Protein AF-A0A6S6LWH4-F1 (afdb_monomer_lite)

Organism: NCBI:txid60035

Foldseek 3Di:
DVVLLVLLVLLVLLLVLLLVLLLLLVPLDDLPDDFDPVLLVLLQVLLVLLLVLLVLLVVLVLVCLVQCVVCLNLQVLDPPLANATSLNQSSQCPPPPHRPHYHNDGSDDDPVLSVVQSVCVVVVHDRDDDDDPPPPSPNDRHPQQDPSHGVDDSSNHHLSSLSDGDSVSSVPDDPVSSVSSSVSSVSVSVSSLSNSQSSCVRSVHHRDPPCCVSVPPD

Structure (mmCIF, N/CA/C/O backbone):
data_AF-A0A6S6LWH4-F1
#
_entry.id   AF-A0A6S6LWH4-F1
#
loop_
_atom_site.group_PDB
_atom_site.id
_atom_site.type_symbol
_atom_site.label_atom_id
_atom_site.label_alt_id
_atom_site.label_comp_id
_atom_site.label_asym_id
_atom_site.label_entity_id
_atom_site.label_seq_id
_atom_site.pdbx_PDB_ins_code
_atom_site.Cartn_x
_atom_site.Cartn_y
_atom_site.Cartn_z
_atom_site.occupancy
_atom_site.B_iso_or_equiv
_atom_site.auth_seq_id
_atom_site.auth_comp_id
_atom_site.auth_asym_id
_atom_site.auth_atom_id
_atom_site.pdbx_PDB_model_num
ATOM 1 N N . MET A 1 1 ? 28.977 3.452 -12.612 1.00 40.44 1 MET A N 1
ATOM 2 C CA . MET A 1 1 ? 28.787 2.503 -11.488 1.00 40.44 1 MET A CA 1
ATOM 3 C C . MET A 1 1 ? 28.146 3.112 -10.231 1.00 40.44 1 MET A C 1
ATOM 5 O O . MET A 1 1 ? 27.459 2.375 -9.542 1.00 40.44 1 MET A O 1
ATOM 9 N N . ALA A 1 2 ? 28.292 4.412 -9.923 1.00 39.47 2 ALA A N 1
ATOM 10 C CA . ALA A 1 2 ? 27.669 5.017 -8.728 1.00 39.47 2 ALA A CA 1
ATOM 11 C C . ALA A 1 2 ? 26.124 5.141 -8.785 1.00 39.47 2 ALA A C 1
ATOM 13 O O . ALA A 1 2 ? 25.461 4.984 -7.761 1.00 39.47 2 ALA A O 1
ATOM 14 N N . LYS A 1 3 ? 25.537 5.358 -9.978 1.00 46.12 3 LYS A N 1
ATOM 15 C CA . LYS A 1 3 ? 24.071 5.443 -10.164 1.00 46.12 3 LYS A CA 1
ATOM 16 C C . LYS A 1 3 ? 23.346 4.144 -9.770 1.00 46.12 3 LYS A C 1
ATOM 18 O O . LYS A 1 3 ? 22.327 4.199 -9.092 1.00 46.12 3 LYS A O 1
ATOM 23 N N . ASP A 1 4 ? 23.914 2.983 -10.104 1.00 49.62 4 ASP A N 1
ATOM 24 C CA . ASP A 1 4 ? 23.272 1.683 -9.852 1.00 49.62 4 ASP A CA 1
ATOM 25 C C . ASP A 1 4 ? 23.202 1.334 -8.357 1.00 49.62 4 ASP A C 1
ATOM 27 O O . ASP A 1 4 ? 22.236 0.719 -7.901 1.00 49.62 4 ASP A O 1
ATOM 31 N N . LEU A 1 5 ? 24.216 1.738 -7.579 1.00 47.03 5 LEU A N 1
ATOM 32 C CA . LEU A 1 5 ? 24.268 1.490 -6.137 1.00 47.03 5 LEU A CA 1
ATOM 33 C C . LEU A 1 5 ? 23.263 2.360 -5.377 1.00 47.03 5 LEU A C 1
ATOM 35 O O . LEU A 1 5 ? 22.540 1.857 -4.517 1.00 47.03 5 LEU A O 1
ATOM 39 N N . HIS A 1 6 ? 23.206 3.649 -5.718 1.00 50.84 6 HIS A N 1
ATOM 40 C CA . HIS A 1 6 ? 22.279 4.602 -5.118 1.00 50.84 6 HIS A CA 1
ATOM 41 C C . HIS A 1 6 ? 20.829 4.147 -5.330 1.00 50.84 6 HIS A C 1
ATOM 43 O O . HIS A 1 6 ? 20.062 4.010 -4.375 1.00 50.84 6 HIS A O 1
ATOM 49 N N . ASP A 1 7 ? 20.477 3.783 -6.563 1.00 52.84 7 ASP A N 1
ATOM 50 C CA . ASP A 1 7 ? 19.130 3.322 -6.898 1.00 52.84 7 ASP A CA 1
ATOM 51 C C . ASP A 1 7 ? 18.795 1.997 -6.201 1.00 52.84 7 ASP A C 1
ATOM 53 O O . ASP A 1 7 ? 17.697 1.816 -5.663 1.00 52.84 7 ASP A O 1
ATOM 57 N N . PHE A 1 8 ? 19.760 1.076 -6.124 1.00 51.53 8 PHE A N 1
ATOM 58 C CA . PHE A 1 8 ? 19.600 -0.161 -5.370 1.00 51.53 8 PHE A CA 1
ATOM 59 C C . PHE A 1 8 ? 19.286 0.106 -3.888 1.00 51.53 8 PHE A C 1
ATOM 61 O O . PHE A 1 8 ? 18.347 -0.489 -3.336 1.00 51.53 8 PHE A O 1
ATOM 68 N N . TRP A 1 9 ? 20.054 0.995 -3.257 1.00 50.47 9 TRP A N 1
ATOM 69 C CA . TRP A 1 9 ? 19.923 1.325 -1.844 1.00 50.47 9 TRP A CA 1
ATOM 70 C C . TRP A 1 9 ? 18.556 1.946 -1.545 1.00 50.47 9 TRP A C 1
ATOM 72 O O . TRP A 1 9 ? 17.873 1.478 -0.632 1.00 50.47 9 TRP A O 1
ATOM 82 N N . HIS A 1 10 ? 18.076 2.864 -2.394 1.00 57.94 10 HIS A N 1
ATOM 83 C CA . HIS A 1 10 ? 16.728 3.437 -2.282 1.00 57.94 10 HIS A CA 1
ATOM 84 C C . HIS A 1 10 ? 15.636 2.370 -2.296 1.00 57.94 10 HIS A C 1
ATOM 86 O O . HIS A 1 10 ? 14.844 2.304 -1.357 1.00 57.94 10 HIS A O 1
ATOM 92 N N . PHE A 1 11 ? 15.607 1.481 -3.291 1.00 60.22 11 PHE A N 1
ATOM 93 C CA . PHE A 1 11 ? 14.578 0.435 -3.360 1.00 60.22 11 PHE A CA 1
ATOM 94 C C . PHE A 1 11 ? 14.628 -0.533 -2.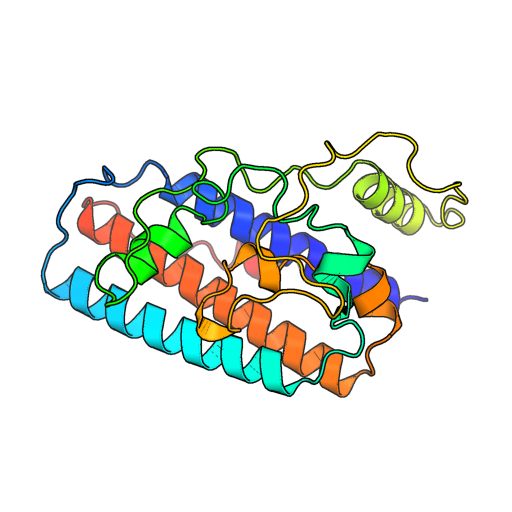172 1.00 60.22 11 PHE A C 1
ATOM 96 O O . PHE A 1 11 ? 13.589 -0.874 -1.609 1.00 60.22 11 PHE A O 1
ATOM 103 N N . SER A 1 12 ? 15.827 -0.972 -1.774 1.00 58.62 12 SER A N 1
ATOM 104 C CA . SER A 1 12 ? 15.992 -1.895 -0.643 1.00 58.62 12 SER A CA 1
ATOM 105 C C . SER A 1 12 ? 15.565 -1.264 0.688 1.00 58.62 12 SER A C 1
ATOM 107 O O . SER A 1 12 ? 14.888 -1.904 1.497 1.00 58.62 12 SER A O 1
ATOM 109 N N . ARG A 1 13 ? 15.889 0.019 0.889 1.00 64.81 13 ARG A N 1
ATOM 110 C CA . ARG A 1 13 ? 15.481 0.796 2.058 1.00 64.81 13 ARG A CA 1
ATOM 111 C C . ARG A 1 13 ? 13.974 1.006 2.081 1.00 64.81 13 ARG A C 1
ATOM 113 O O . ARG A 1 13 ? 13.363 0.716 3.105 1.00 64.81 13 ARG A O 1
ATOM 120 N N . ARG A 1 14 ? 13.359 1.423 0.966 1.00 72.12 14 ARG A N 1
ATOM 121 C CA . ARG A 1 14 ? 11.895 1.575 0.876 1.00 72.12 14 ARG A CA 1
ATOM 122 C C . ARG A 1 14 ? 11.187 0.266 1.186 1.00 72.12 14 ARG A C 1
ATOM 124 O O . ARG A 1 14 ? 10.302 0.265 2.033 1.00 72.12 14 ARG A O 1
ATOM 131 N N . TYR A 1 15 ? 11.641 -0.846 0.609 1.00 71.56 15 TYR A N 1
ATOM 132 C CA . TYR A 1 15 ? 11.094 -2.165 0.917 1.00 71.56 15 TYR A CA 1
ATOM 133 C C . TYR A 1 15 ? 11.099 -2.441 2.428 1.00 71.56 15 TYR A C 1
ATOM 135 O O . TYR A 1 15 ? 10.030 -2.683 2.980 1.00 71.56 15 TYR A O 1
ATOM 143 N N . ARG A 1 16 ? 12.242 -2.285 3.121 1.00 71.38 16 ARG A N 1
ATOM 144 C CA . ARG A 1 16 ? 12.343 -2.447 4.592 1.00 71.38 16 ARG A CA 1
ATOM 145 C C . ARG A 1 16 ? 11.370 -1.558 5.371 1.00 71.38 16 ARG A C 1
ATOM 147 O O . ARG A 1 16 ? 10.814 -1.998 6.376 1.00 71.38 16 ARG A O 1
ATOM 154 N N . GLN A 1 17 ? 11.156 -0.321 4.922 1.00 77.44 17 GLN A N 1
ATOM 155 C CA . GLN A 1 17 ? 10.221 0.604 5.568 1.00 77.44 17 GLN A CA 1
ATOM 156 C C . GLN A 1 17 ? 8.783 0.074 5.518 1.00 77.44 17 GLN A C 1
ATOM 158 O O . GLN A 1 17 ? 8.115 0.066 6.550 1.00 77.44 17 GLN A O 1
ATOM 163 N N . PHE A 1 18 ? 8.340 -0.457 4.374 1.00 80.62 18 PHE A N 1
ATOM 164 C CA . PHE A 1 18 ? 7.034 -1.118 4.274 1.00 80.62 18 PHE A CA 1
ATOM 165 C C . PHE A 1 18 ? 6.922 -2.333 5.197 1.00 80.62 18 PHE A C 1
ATOM 167 O O . PHE A 1 18 ? 5.893 -2.501 5.846 1.00 80.62 18 PHE A O 1
ATOM 174 N N . GLN A 1 19 ? 7.972 -3.161 5.301 1.00 76.69 19 GLN A N 1
ATOM 175 C CA . GLN A 1 19 ? 7.950 -4.328 6.199 1.00 76.69 19 GLN A CA 1
ATOM 176 C C . GLN A 1 19 ? 7.748 -3.901 7.647 1.00 76.69 19 GLN A C 1
ATOM 178 O O . GLN A 1 19 ? 6.912 -4.468 8.345 1.00 76.69 19 GLN A O 1
ATOM 183 N N . ARG A 1 20 ? 8.483 -2.871 8.079 1.00 78.56 20 ARG A N 1
ATOM 184 C CA . ARG A 1 20 ? 8.397 -2.358 9.444 1.00 78.56 20 ARG A CA 1
ATOM 185 C C . ARG A 1 20 ? 7.022 -1.766 9.735 1.00 78.56 20 ARG A C 1
ATOM 187 O O . ARG A 1 20 ? 6.447 -2.093 10.763 1.00 78.56 20 ARG A O 1
ATOM 194 N N . ILE A 1 21 ? 6.483 -0.942 8.834 1.00 83.88 21 ILE A N 1
ATOM 195 C CA . ILE A 1 21 ? 5.145 -0.355 9.000 1.00 83.88 21 ILE A CA 1
ATOM 196 C C . ILE A 1 21 ? 4.079 -1.455 9.051 1.00 83.88 21 ILE A C 1
ATOM 198 O O . ILE A 1 21 ? 3.236 -1.442 9.943 1.00 83.88 21 ILE A O 1
ATOM 202 N N . SER A 1 22 ? 4.146 -2.440 8.151 1.00 84.00 22 SER A N 1
ATOM 203 C CA . SER A 1 22 ? 3.231 -3.583 8.167 1.00 84.00 22 SER A CA 1
ATOM 204 C C . SER A 1 22 ? 3.294 -4.339 9.492 1.00 84.00 22 SER A C 1
ATOM 206 O O . SER A 1 22 ? 2.250 -4.579 10.085 1.00 84.00 22 SER A O 1
ATOM 208 N N . ALA A 1 23 ? 4.491 -4.692 9.968 1.00 79.31 23 ALA A N 1
ATOM 209 C CA . ALA A 1 23 ? 4.665 -5.423 11.223 1.00 79.31 23 ALA A CA 1
ATOM 210 C C . ALA A 1 23 ? 4.121 -4.635 12.424 1.00 79.31 23 ALA A C 1
ATOM 212 O O . ALA A 1 23 ? 3.388 -5.180 13.238 1.00 79.31 23 ALA A O 1
ATOM 213 N N . LEU A 1 24 ? 4.403 -3.330 12.489 1.00 81.75 24 LEU A N 1
ATOM 214 C CA . LEU A 1 24 ? 3.865 -2.459 13.536 1.00 81.75 24 LEU A CA 1
ATOM 215 C C . LEU A 1 24 ? 2.336 -2.350 13.483 1.00 81.75 24 LEU A C 1
ATOM 217 O O . LEU A 1 24 ? 1.713 -2.145 14.514 1.00 81.75 24 LEU A O 1
ATOM 221 N N . THR A 1 25 ? 1.735 -2.492 12.300 1.00 86.38 25 THR A N 1
ATOM 222 C CA . THR A 1 25 ? 0.279 -2.409 12.116 1.00 86.38 25 THR A CA 1
ATOM 223 C C . THR A 1 25 ? -0.450 -3.672 12.574 1.00 86.38 25 THR A C 1
ATOM 225 O O . THR A 1 25 ? -1.595 -3.581 13.007 1.00 86.38 25 THR A O 1
ATOM 228 N N . GLN A 1 26 ? 0.193 -4.843 12.503 1.00 84.25 26 GLN A N 1
ATOM 229 C CA . GLN A 1 26 ? -0.436 -6.137 12.812 1.00 84.25 26 GLN A CA 1
ATOM 230 C C . GLN A 1 26 ? -1.000 -6.227 14.239 1.00 84.25 26 GLN A C 1
ATOM 232 O O . GLN A 1 26 ? -1.920 -7.006 14.449 1.00 84.25 26 GLN A O 1
ATOM 237 N N . GLY A 1 27 ? -0.453 -5.461 15.189 1.00 78.75 27 GLY A N 1
ATOM 238 C CA . GLY A 1 27 ? -0.815 -5.533 16.609 1.00 78.75 27 GLY A CA 1
ATOM 239 C C . GLY A 1 27 ? -1.440 -4.266 17.191 1.00 78.75 27 GLY A C 1
ATOM 240 O O . GLY A 1 27 ? -1.425 -4.116 18.405 1.00 78.75 27 GLY A O 1
ATOM 241 N N . ILE A 1 28 ? -1.917 -3.324 16.366 1.00 85.56 28 ILE A N 1
ATOM 242 C CA . ILE A 1 28 ? -2.538 -2.087 16.886 1.00 85.56 28 ILE A CA 1
ATOM 243 C C . ILE A 1 28 ? -3.987 -2.329 17.300 1.00 85.56 28 ILE A C 1
ATOM 245 O O . ILE A 1 28 ? -4.410 -1.869 18.353 1.00 85.56 28 ILE A O 1
ATOM 249 N N . LEU A 1 29 ? -4.739 -3.012 16.441 1.00 86.06 29 LEU A N 1
ATOM 250 C CA . LEU A 1 29 ? -6.158 -3.299 16.604 1.00 86.06 29 LEU A CA 1
ATOM 251 C C . LEU A 1 29 ? -6.419 -4.740 16.174 1.00 86.06 29 LEU A C 1
ATOM 253 O O . LEU A 1 29 ? -5.792 -5.225 15.224 1.00 86.06 29 LEU A O 1
ATOM 257 N N . ASP A 1 30 ? -7.385 -5.381 16.826 1.00 87.06 30 ASP A N 1
ATOM 258 C CA . ASP A 1 30 ? -7.885 -6.691 16.417 1.00 87.06 30 ASP A CA 1
ATOM 259 C C . ASP A 1 30 ? -8.512 -6.626 15.019 1.00 87.06 30 ASP A C 1
ATOM 261 O O . ASP A 1 30 ? -9.045 -5.599 14.590 1.00 87.06 30 ASP A O 1
ATOM 265 N N . LYS A 1 31 ? -8.466 -7.733 14.274 1.00 83.88 31 LYS A N 1
ATOM 266 C CA . LYS A 1 31 ? -8.951 -7.774 12.881 1.00 83.88 31 LYS A CA 1
ATOM 267 C C . LYS A 1 31 ? -10.454 -7.511 12.803 1.00 83.88 31 LYS A C 1
ATOM 269 O O . LYS A 1 31 ? -10.940 -6.891 11.852 1.00 83.88 31 LYS A O 1
ATOM 274 N N . GLU A 1 32 ? -11.175 -7.958 13.819 1.00 87.38 32 GLU A N 1
ATOM 275 C CA . GLU A 1 32 ? -12.615 -7.839 14.001 1.00 87.38 32 GLU A CA 1
ATOM 276 C C . GLU A 1 32 ? -13.022 -6.435 14.469 1.00 87.38 32 GLU A C 1
ATOM 278 O O . GLU A 1 32 ? -14.194 -6.085 14.380 1.00 87.38 32 GLU A O 1
ATOM 283 N N . HIS A 1 33 ? -12.071 -5.598 14.901 1.00 90.06 33 HIS A N 1
ATOM 284 C CA . HIS A 1 33 ? -12.356 -4.271 15.435 1.00 90.06 33 HIS A CA 1
ATOM 285 C C . HIS A 1 33 ? -12.990 -3.354 14.380 1.00 90.06 33 HIS A C 1
ATOM 287 O O . HIS A 1 33 ? -12.384 -3.055 13.343 1.00 90.06 33 HIS A O 1
ATOM 293 N N . GLU A 1 34 ? -14.204 -2.884 14.650 1.00 93.81 34 GLU A N 1
ATOM 294 C CA . GLU A 1 34 ? -14.874 -1.871 13.839 1.00 93.81 34 GLU A CA 1
ATOM 295 C C . GLU A 1 34 ? -14.403 -0.482 14.252 1.00 93.81 34 GLU A C 1
ATOM 297 O O . GLU A 1 34 ? -14.576 -0.071 15.395 1.00 93.81 34 GLU A O 1
ATOM 302 N N . VAL A 1 35 ? -13.798 0.231 13.304 1.00 94.44 35 VAL A N 1
ATOM 303 C CA . VAL A 1 35 ? -13.240 1.563 13.559 1.00 94.44 35 VAL A CA 1
ATOM 304 C C . VAL A 1 35 ? -14.336 2.623 13.522 1.00 94.44 35 VAL A C 1
ATOM 306 O O . VAL A 1 35 ? -15.352 2.472 12.835 1.00 94.44 35 VAL A O 1
ATOM 309 N N . SER A 1 36 ? -14.080 3.744 14.185 1.00 96.06 36 SER A N 1
ATOM 310 C CA . SER A 1 36 ? -14.918 4.932 14.139 1.00 96.06 36 SER A CA 1
ATOM 311 C C . SER A 1 36 ? -15.172 5.429 12.708 1.00 96.06 36 SER A C 1
ATOM 313 O O . SER A 1 36 ? -14.364 5.258 11.788 1.00 96.06 36 SER A O 1
ATOM 315 N N . GLU A 1 37 ? -16.302 6.107 12.505 1.00 96.31 37 GLU A N 1
ATOM 316 C CA . GLU A 1 37 ? -16.684 6.642 11.193 1.00 96.31 37 GLU A CA 1
ATOM 317 C C . GLU A 1 37 ? -15.631 7.601 10.581 1.00 96.31 37 GLU A C 1
ATOM 319 O O . GLU A 1 37 ? -15.355 7.491 9.381 1.00 96.31 37 GLU A O 1
ATOM 324 N N . PRO A 1 38 ? -14.969 8.498 11.347 1.00 96.00 38 PRO A N 1
ATOM 325 C CA . PRO A 1 38 ? -13.853 9.292 10.830 1.00 96.00 38 PRO A CA 1
ATOM 326 C C . PRO A 1 38 ? -12.690 8.435 10.309 1.00 96.00 38 PRO A C 1
ATOM 328 O O . PRO A 1 38 ? -12.199 8.669 9.199 1.00 96.00 38 PRO A O 1
ATOM 331 N N . THR A 1 39 ? -12.278 7.413 11.065 1.00 95.38 39 THR A N 1
ATOM 332 C CA . THR A 1 39 ? -11.190 6.507 10.673 1.00 95.38 39 THR A CA 1
ATOM 333 C C . THR A 1 39 ? -11.581 5.682 9.452 1.00 95.38 39 THR A C 1
ATOM 335 O O . THR A 1 39 ? -10.783 5.537 8.523 1.00 95.38 39 THR A O 1
ATOM 338 N N . ARG A 1 40 ? -12.832 5.218 9.370 1.00 96.31 40 ARG A N 1
ATOM 339 C CA . ARG A 1 40 ? -13.367 4.511 8.199 1.00 96.31 40 ARG A CA 1
ATOM 340 C C . ARG A 1 40 ? -13.262 5.363 6.935 1.00 96.31 40 ARG A C 1
ATOM 342 O O . ARG A 1 40 ? -12.709 4.900 5.935 1.00 96.31 40 ARG A O 1
ATOM 349 N N . LYS A 1 41 ? -13.725 6.618 6.981 1.00 95.69 41 LYS A N 1
ATOM 350 C CA . LYS A 1 41 ? -13.626 7.562 5.851 1.00 95.69 41 LYS A CA 1
ATOM 351 C C . LYS A 1 41 ? -12.173 7.818 5.449 1.00 95.69 41 LYS A C 1
ATOM 353 O O . LYS A 1 41 ? -11.859 7.862 4.256 1.00 95.69 41 LYS A O 1
ATOM 358 N N . ALA A 1 42 ? -11.272 7.942 6.424 1.00 96.00 42 ALA A N 1
ATOM 359 C CA . ALA A 1 42 ? -9.844 8.094 6.163 1.00 96.00 42 ALA A CA 1
ATOM 360 C C . ALA A 1 42 ? -9.261 6.867 5.439 1.00 96.00 42 ALA A C 1
ATOM 362 O O . ALA A 1 42 ? -8.589 7.025 4.419 1.00 96.00 42 ALA A O 1
ATOM 363 N N . LEU A 1 43 ? -9.567 5.651 5.902 1.00 96.25 43 LEU A N 1
ATOM 364 C CA . LEU A 1 43 ? -9.115 4.403 5.277 1.00 96.25 43 LEU A CA 1
ATOM 365 C C . LEU A 1 43 ? -9.650 4.244 3.848 1.00 96.25 43 LEU A C 1
ATOM 367 O O . LEU A 1 43 ? -8.891 3.886 2.948 1.00 96.25 43 LEU A O 1
ATOM 371 N N . GLN A 1 44 ? -10.920 4.576 3.604 1.00 95.75 44 GLN A N 1
ATOM 372 C CA . GLN A 1 44 ? -11.505 4.551 2.259 1.00 95.75 44 GLN A CA 1
ATOM 373 C C . GLN A 1 44 ? -10.797 5.525 1.308 1.00 95.75 44 GLN A C 1
ATOM 375 O O . GLN A 1 44 ? -10.442 5.146 0.188 1.00 95.75 44 GLN A O 1
ATOM 380 N N . LYS A 1 45 ? -10.517 6.754 1.764 1.00 96.56 45 LYS A N 1
ATOM 381 C CA . LYS A 1 45 ? -9.754 7.742 0.988 1.00 96.56 45 LYS A CA 1
ATOM 382 C C . LYS A 1 45 ? -8.329 7.260 0.702 1.00 96.56 45 LYS A C 1
ATOM 384 O O . LYS A 1 45 ? -7.858 7.359 -0.429 1.00 96.56 45 LYS A O 1
ATOM 389 N N . LEU A 1 46 ? -7.649 6.699 1.701 1.00 96.88 46 LEU A N 1
ATOM 390 C CA . LEU A 1 46 ? -6.304 6.140 1.541 1.00 96.88 46 LEU A CA 1
ATOM 391 C C . LEU A 1 46 ? -6.286 4.963 0.556 1.00 96.88 46 LEU A C 1
ATOM 393 O O . LEU A 1 46 ? -5.359 4.851 -0.245 1.00 96.88 46 LEU A O 1
ATOM 397 N N . ASN A 1 47 ? -7.323 4.125 0.550 1.00 95.69 47 ASN A N 1
ATOM 398 C CA . ASN A 1 47 ? -7.445 3.030 -0.407 1.00 95.69 47 ASN A CA 1
ATOM 399 C C . ASN A 1 47 ? -7.699 3.527 -1.837 1.00 95.69 47 ASN A C 1
ATOM 401 O O . ASN A 1 47 ? -7.109 2.998 -2.778 1.00 95.69 47 ASN A O 1
ATOM 405 N N . ALA A 1 48 ? -8.511 4.572 -2.016 1.00 94.94 48 ALA A N 1
ATOM 406 C CA . ALA A 1 48 ? -8.680 5.214 -3.321 1.00 94.94 48 ALA A CA 1
ATOM 407 C C . ALA A 1 48 ? -7.345 5.774 -3.849 1.00 94.94 48 ALA A C 1
ATOM 409 O O . ALA A 1 48 ? -6.984 5.542 -5.005 1.00 94.94 48 ALA A O 1
ATOM 410 N N . ASN A 1 49 ? -6.558 6.417 -2.980 1.00 95.44 49 ASN A N 1
ATOM 411 C CA . ASN A 1 49 ? -5.218 6.897 -3.324 1.00 95.44 49 ASN A CA 1
ATOM 412 C C . ASN A 1 49 ? -4.272 5.742 -3.683 1.00 95.44 49 ASN A C 1
ATOM 414 O O . ASN A 1 49 ? -3.554 5.825 -4.680 1.00 95.44 49 ASN A O 1
ATOM 418 N N . ARG A 1 50 ? -4.314 4.634 -2.926 1.00 94.19 50 ARG A N 1
ATOM 419 C CA . ARG A 1 50 ? -3.564 3.410 -3.249 1.00 94.19 50 ARG A CA 1
ATOM 420 C C . ARG A 1 50 ? -3.913 2.928 -4.654 1.00 94.19 50 ARG A C 1
ATOM 422 O O . ARG A 1 50 ? -3.006 2.692 -5.443 1.00 94.19 50 ARG A O 1
ATOM 429 N N . ILE A 1 51 ? -5.201 2.788 -4.973 1.00 92.44 51 ILE A N 1
ATOM 430 C CA . ILE A 1 51 ? -5.661 2.325 -6.291 1.00 92.44 51 ILE A CA 1
ATOM 431 C C . ILE A 1 51 ? -5.130 3.248 -7.393 1.00 92.44 51 ILE A C 1
ATOM 433 O O . ILE A 1 51 ? -4.511 2.769 -8.338 1.00 92.44 51 ILE A O 1
ATOM 437 N N . SER A 1 52 ? -5.276 4.566 -7.236 1.00 93.62 52 SER A N 1
ATOM 438 C CA . SER A 1 52 ? -4.753 5.550 -8.194 1.00 93.62 52 SER A CA 1
ATOM 439 C C . SER A 1 52 ? -3.240 5.404 -8.421 1.00 93.62 52 SER A C 1
ATOM 441 O O . SER A 1 52 ? -2.763 5.448 -9.557 1.00 93.62 52 SER A O 1
ATOM 443 N N . CYS A 1 53 ? -2.480 5.160 -7.350 1.00 91.19 53 CYS A N 1
ATOM 444 C CA . CYS A 1 53 ? -1.044 4.916 -7.430 1.00 91.19 53 CYS A CA 1
ATOM 445 C C . CYS A 1 53 ? -0.705 3.597 -8.145 1.00 91.19 53 CYS A C 1
ATOM 447 O O . CYS A 1 53 ? 0.192 3.559 -8.985 1.00 91.19 53 CYS A O 1
ATOM 449 N N . HIS A 1 54 ? -1.458 2.527 -7.880 1.00 88.38 54 HIS A N 1
ATOM 450 C CA . HIS A 1 54 ? -1.285 1.235 -8.551 1.00 88.38 54 HIS A CA 1
ATOM 451 C C . HIS A 1 54 ? -1.512 1.348 -10.061 1.00 88.38 54 HIS A C 1
ATOM 453 O O . HIS A 1 54 ? -0.739 0.789 -10.838 1.00 88.38 54 HIS A O 1
ATOM 459 N N . GLU A 1 55 ? -2.530 2.104 -10.470 1.00 89.31 55 GLU A N 1
ATOM 460 C CA . GLU A 1 55 ? -2.826 2.362 -11.880 1.00 89.31 55 GLU A CA 1
ATOM 461 C C . GLU A 1 55 ? -1.756 3.237 -12.547 1.00 89.31 55 GLU A C 1
ATOM 463 O O . GLU A 1 55 ? -1.415 3.015 -13.707 1.00 89.31 55 GLU A O 1
ATOM 468 N N . ARG A 1 56 ? -1.155 4.199 -11.829 1.00 89.81 56 ARG A N 1
ATOM 469 C CA . ARG A 1 56 ? 0.020 4.927 -12.345 1.00 89.81 56 ARG A CA 1
ATOM 470 C C . ARG A 1 56 ? 1.195 3.992 -12.594 1.00 89.81 56 ARG A C 1
ATOM 472 O O . ARG A 1 56 ? 1.776 4.051 -13.669 1.00 89.81 56 ARG A O 1
ATOM 479 N N . ILE A 1 57 ? 1.501 3.104 -11.648 1.00 84.25 57 ILE A N 1
ATOM 480 C CA . ILE A 1 57 ? 2.565 2.102 -11.812 1.00 84.25 57 ILE A CA 1
ATOM 481 C C . ILE A 1 57 ? 2.263 1.175 -12.997 1.00 84.25 57 ILE A C 1
ATOM 483 O O . ILE A 1 57 ? 3.179 0.810 -13.726 1.00 84.25 57 ILE A O 1
ATOM 487 N N . ALA A 1 58 ? 0.994 0.816 -13.216 1.00 82.19 58 ALA A N 1
ATOM 488 C CA . ALA A 1 58 ? 0.578 0.004 -14.360 1.00 82.19 58 ALA A CA 1
ATOM 489 C C . ALA A 1 58 ? 0.902 0.670 -15.706 1.00 82.19 58 ALA A C 1
ATOM 491 O O . ALA A 1 58 ? 1.353 -0.001 -16.629 1.00 82.19 58 ALA A O 1
ATOM 492 N N . ARG A 1 59 ? 0.718 1.993 -15.799 1.00 86.62 59 ARG A N 1
ATOM 493 C CA . ARG A 1 59 ? 0.985 2.781 -17.013 1.00 86.62 59 ARG A CA 1
ATOM 494 C C . ARG A 1 59 ? 2.463 2.984 -17.328 1.00 86.62 59 ARG A C 1
ATOM 496 O O . ARG A 1 59 ? 2.770 3.409 -18.432 1.00 86.62 59 ARG A O 1
ATOM 503 N N . LEU A 1 60 ? 3.365 2.680 -16.395 1.00 81.00 60 LEU A N 1
ATOM 504 C CA . LEU A 1 60 ? 4.809 2.753 -16.638 1.00 81.00 60 LEU A CA 1
ATOM 505 C C . LEU A 1 60 ? 5.319 1.639 -17.563 1.00 81.00 60 LEU A C 1
ATOM 507 O O . LEU A 1 60 ? 6.524 1.567 -17.771 1.00 81.00 60 LEU A O 1
ATOM 511 N N . ASP A 1 61 ? 4.422 0.764 -18.043 1.00 68.25 61 ASP A N 1
ATOM 512 C CA . ASP A 1 61 ? 4.693 -0.341 -18.971 1.00 68.25 61 ASP A CA 1
ATOM 513 C C . ASP A 1 61 ? 6.014 -1.040 -18.652 1.00 68.25 61 ASP A C 1
ATOM 515 O O . ASP A 1 61 ? 6.904 -1.190 -19.485 1.00 68.25 61 ASP A O 1
ATOM 519 N N . LEU A 1 62 ? 6.179 -1.363 -17.362 1.00 68.69 62 LEU A N 1
ATOM 520 C CA . LEU A 1 62 ? 7.442 -1.838 -16.827 1.00 68.69 62 LEU A CA 1
ATOM 521 C C . LEU A 1 62 ? 7.834 -3.089 -17.635 1.00 68.69 62 LEU A C 1
ATOM 523 O O . LEU A 1 62 ? 7.159 -4.113 -17.478 1.00 68.69 62 LEU A O 1
ATOM 527 N N . PRO A 1 63 ? 8.905 -3.045 -18.463 1.00 51.19 63 PRO A N 1
ATOM 528 C CA . PRO A 1 63 ? 9.176 -4.040 -19.511 1.00 51.19 63 PRO A CA 1
ATOM 529 C C . PRO A 1 63 ? 9.278 -5.471 -18.977 1.00 51.19 63 PRO A C 1
ATOM 531 O O . PRO A 1 63 ? 9.113 -6.453 -19.696 1.00 51.19 63 PRO A O 1
ATOM 534 N N . SER A 1 64 ? 9.501 -5.608 -17.669 1.00 48.50 64 SER A N 1
ATOM 535 C CA . SER A 1 64 ? 9.346 -6.852 -16.937 1.00 48.50 64 SER A CA 1
ATOM 536 C C . SER A 1 64 ? 7.948 -7.006 -16.309 1.00 48.50 64 SER A C 1
ATOM 538 O O . SER A 1 64 ? 7.826 -7.190 -15.093 1.00 48.50 64 SER A O 1
ATOM 540 N N . PHE A 1 65 ? 6.889 -7.108 -17.117 1.00 44.50 65 PHE A N 1
ATOM 541 C CA . PHE A 1 65 ? 5.660 -7.823 -16.706 1.00 44.50 65 PHE A CA 1
ATOM 542 C C . PHE A 1 65 ? 5.972 -9.256 -16.204 1.00 44.50 65 PHE A C 1
ATOM 544 O O . PHE A 1 65 ? 5.218 -9.859 -15.438 1.00 44.50 65 PHE A O 1
ATOM 551 N N . ALA A 1 66 ? 7.184 -9.737 -16.502 1.00 46.09 66 ALA A N 1
ATOM 552 C CA . ALA A 1 66 ? 7.882 -10.844 -15.870 1.00 46.09 66 ALA A CA 1
ATOM 553 C C . ALA A 1 66 ? 8.298 -10.630 -14.392 1.00 46.09 66 ALA A C 1
ATOM 555 O O . ALA A 1 66 ? 9.010 -11.461 -13.850 1.00 46.09 66 ALA A O 1
ATOM 556 N N . GLY A 1 67 ? 7.865 -9.587 -13.677 1.00 49.38 67 GLY A N 1
ATOM 557 C CA . GLY A 1 67 ? 8.214 -9.402 -12.261 1.00 49.38 67 GLY A CA 1
ATOM 558 C C . GLY A 1 67 ? 7.816 -10.606 -11.398 1.00 49.38 67 GLY A C 1
ATOM 559 O O . GLY A 1 67 ? 8.635 -11.116 -10.636 1.00 49.38 67 GLY A O 1
ATOM 560 N N . CYS A 1 68 ? 6.598 -11.130 -11.586 1.00 53.03 68 CYS A N 1
ATOM 561 C CA . CYS A 1 68 ? 6.165 -12.370 -10.934 1.00 53.03 68 CYS A CA 1
ATOM 562 C C . CYS A 1 68 ? 6.708 -13.629 -11.629 1.00 53.03 68 CYS A C 1
ATOM 564 O O . CYS A 1 68 ? 7.051 -14.576 -10.935 1.00 53.03 68 CYS A O 1
ATOM 566 N N . HIS A 1 69 ? 6.839 -13.652 -12.960 1.00 52.62 69 HIS A N 1
ATOM 567 C CA . HIS A 1 69 ? 7.335 -14.830 -13.686 1.00 52.62 69 HIS A CA 1
ATOM 568 C C . HIS A 1 69 ? 8.833 -15.095 -13.426 1.00 52.62 69 HIS A C 1
ATOM 570 O O . HIS A 1 69 ? 9.212 -16.197 -13.041 1.00 52.62 69 HIS A O 1
ATOM 576 N N . SER A 1 70 ? 9.685 -14.070 -13.521 1.00 53.38 70 SER A N 1
ATOM 577 C CA . SER A 1 70 ? 11.127 -14.134 -13.241 1.00 53.38 70 SER A CA 1
ATOM 578 C C . SER A 1 70 ? 11.445 -14.433 -11.778 1.00 53.38 70 SER A C 1
ATOM 580 O O . SER A 1 70 ? 12.474 -15.042 -11.503 1.00 53.38 70 SER A O 1
ATOM 582 N N . CYS A 1 71 ? 10.583 -14.035 -10.832 1.00 53.41 71 CYS A N 1
ATOM 583 C CA . CYS A 1 71 ? 10.720 -14.441 -9.428 1.00 53.41 71 CYS A CA 1
ATOM 584 C C . CYS A 1 71 ? 9.889 -15.683 -9.066 1.00 53.41 71 CYS A C 1
ATOM 586 O O . CYS A 1 71 ? 9.871 -16.063 -7.900 1.00 53.41 71 CYS A O 1
ATOM 588 N N . GLN A 1 72 ? 9.191 -16.297 -10.029 1.00 57.72 72 GLN A N 1
ATOM 589 C CA . GLN A 1 72 ? 8.239 -17.401 -9.830 1.00 57.72 72 GLN A CA 1
ATOM 590 C C . GLN A 1 72 ? 7.200 -17.150 -8.720 1.00 57.72 72 GLN A C 1
ATOM 592 O O . GLN A 1 72 ? 6.747 -18.076 -8.055 1.00 57.72 72 GLN A O 1
ATOM 597 N N . GLY A 1 73 ? 6.829 -15.890 -8.489 1.00 56.28 73 GLY A N 1
ATOM 598 C CA . GLY A 1 73 ? 5.953 -15.510 -7.388 1.00 56.28 73 GLY A CA 1
ATOM 599 C C . GLY A 1 73 ? 6.629 -15.588 -6.017 1.00 56.28 73 GLY A C 1
ATOM 600 O O . GLY A 1 73 ? 5.938 -15.789 -5.030 1.00 56.28 73 GLY A O 1
ATOM 601 N N . ALA A 1 74 ? 7.949 -15.398 -5.905 1.00 54.03 74 ALA A N 1
ATOM 602 C CA . ALA A 1 74 ? 8.655 -15.371 -4.616 1.00 54.03 74 ALA A CA 1
ATOM 603 C C . ALA A 1 74 ? 8.128 -14.289 -3.652 1.00 54.03 74 ALA A C 1
ATOM 605 O O . ALA A 1 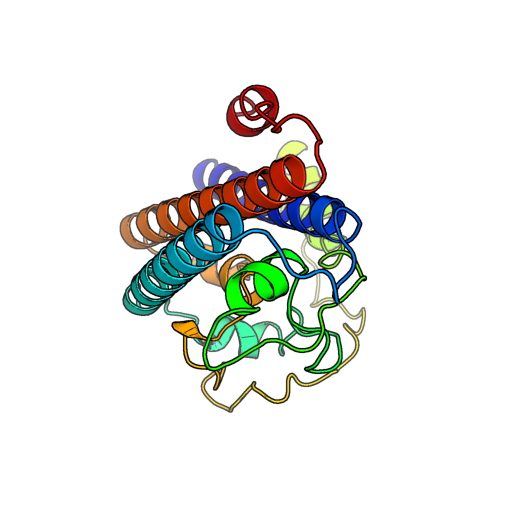74 ? 8.190 -14.446 -2.432 1.00 54.03 74 ALA A O 1
ATOM 606 N N . CYS A 1 75 ? 7.564 -13.192 -4.172 1.00 53.25 75 CYS A N 1
ATOM 607 C CA . CYS A 1 75 ? 6.844 -12.218 -3.348 1.00 53.25 75 CYS A CA 1
ATOM 608 C C . CYS A 1 75 ? 5.563 -12.814 -2.722 1.00 53.25 75 CYS A C 1
ATOM 610 O O . CYS A 1 75 ? 5.126 -12.361 -1.669 1.00 53.25 75 CYS A O 1
ATOM 612 N N . CYS A 1 76 ? 5.027 -13.883 -3.297 1.00 55.25 76 CYS A N 1
ATOM 613 C CA . CYS A 1 76 ? 3.812 -14.605 -2.939 1.00 55.25 76 CYS A CA 1
ATOM 614 C C . CYS A 1 76 ? 4.128 -15.985 -2.318 1.00 55.25 76 CYS A C 1
ATOM 616 O O . CYS A 1 76 ? 3.404 -16.941 -2.557 1.00 55.25 76 CYS A O 1
ATOM 618 N N . GLY A 1 77 ? 5.215 -16.125 -1.551 1.00 48.94 77 GLY A N 1
ATOM 619 C CA . GLY A 1 77 ? 5.675 -17.415 -1.000 1.00 48.94 77 GLY A CA 1
ATOM 620 C C . GLY A 1 77 ? 4.764 -18.116 0.026 1.00 48.94 77 GLY A C 1
ATOM 621 O O . GLY A 1 77 ? 5.219 -19.055 0.665 1.00 48.94 77 GLY A O 1
ATOM 622 N N . GLU A 1 78 ? 3.518 -17.672 0.191 1.00 53.88 78 GLU A N 1
ATOM 623 C CA . GLU A 1 78 ? 2.532 -18.198 1.147 1.00 53.88 78 GLU A CA 1
ATOM 624 C C . GLU A 1 78 ? 1.198 -18.520 0.424 1.00 53.88 78 GLU A C 1
ATOM 626 O O . GLU A 1 78 ? 1.063 -18.247 -0.770 1.00 53.88 78 GLU A O 1
ATOM 631 N N . PRO A 1 79 ? 0.196 -19.141 1.064 1.00 53.59 79 PRO A N 1
ATOM 632 C CA . PRO A 1 79 ? -1.140 -19.303 0.482 1.00 53.59 79 PRO A CA 1
ATOM 633 C C . PRO A 1 79 ? -1.807 -17.955 0.165 1.00 53.59 79 PRO A C 1
ATOM 635 O O . PRO A 1 79 ? -1.450 -16.928 0.744 1.00 53.59 79 PRO A O 1
ATOM 638 N N . ALA A 1 80 ? -2.807 -17.938 -0.725 1.00 50.00 80 ALA A N 1
ATOM 639 C CA . ALA A 1 80 ? -3.354 -16.680 -1.239 1.00 50.00 80 ALA A CA 1
ATOM 640 C C . ALA A 1 80 ? -3.998 -15.747 -0.213 1.00 50.00 80 ALA A C 1
ATOM 642 O O . ALA A 1 80 ? -3.952 -14.521 -0.331 1.00 50.00 80 ALA A O 1
ATOM 643 N N . GLU A 1 81 ? -4.487 -16.342 0.861 1.00 52.53 81 GLU A N 1
ATOM 644 C CA . GLU A 1 81 ? -5.064 -15.677 2.025 1.00 52.53 81 GLU A CA 1
ATOM 645 C C . GLU A 1 81 ? -4.007 -14.959 2.888 1.00 52.53 81 GLU A C 1
ATOM 647 O O . GLU A 1 81 ? -4.337 -14.153 3.753 1.00 52.53 81 GLU A O 1
ATOM 652 N N . GLN A 1 82 ? -2.723 -15.207 2.624 1.00 58.66 82 GLN A N 1
ATOM 653 C CA . GLN A 1 82 ? -1.567 -14.658 3.332 1.00 58.66 82 GLN A CA 1
ATOM 654 C C . GLN A 1 82 ? -0.710 -13.752 2.418 1.00 58.66 82 GLN A C 1
ATOM 656 O O . GLN A 1 82 ? 0.423 -13.400 2.742 1.00 58.66 82 GLN A O 1
ATOM 661 N N . TYR A 1 83 ? -1.227 -13.328 1.259 1.00 66.94 83 TYR A N 1
ATOM 662 C CA . TYR A 1 83 ? -0.524 -12.376 0.382 1.00 66.94 83 TYR A CA 1
ATOM 663 C C . TYR A 1 83 ? -0.578 -10.933 0.863 1.00 66.94 83 TYR A C 1
ATOM 665 O O . TYR A 1 83 ? 0.331 -10.145 0.584 1.00 66.94 83 TYR A O 1
ATOM 673 N N . PHE A 1 84 ? -1.654 -10.585 1.555 1.00 77.06 84 PHE A N 1
ATOM 674 C CA . PHE A 1 84 ? -1.922 -9.230 1.993 1.00 77.06 84 PHE A CA 1
ATOM 675 C C . PHE A 1 84 ? -1.182 -8.928 3.293 1.00 77.06 84 PHE A C 1
ATOM 677 O O . PHE A 1 84 ? -1.058 -9.779 4.174 1.00 77.06 84 PHE A O 1
ATOM 684 N N . THR A 1 85 ? -0.666 -7.706 3.392 1.00 82.06 85 THR A N 1
ATOM 685 C CA . THR A 1 85 ? -0.131 -7.157 4.641 1.00 82.06 85 THR A CA 1
ATOM 686 C C . THR A 1 85 ? -1.257 -6.671 5.549 1.00 82.06 85 THR A C 1
ATOM 688 O O . THR A 1 85 ? -2.390 -6.496 5.100 1.00 82.06 85 THR A O 1
ATOM 691 N N . ALA A 1 86 ? -0.948 -6.374 6.815 1.00 86.94 86 ALA A N 1
ATOM 692 C CA . ALA A 1 86 ? -1.910 -5.708 7.697 1.00 86.94 86 ALA A CA 1
ATOM 693 C C . ALA A 1 86 ? -2.379 -4.360 7.120 1.00 86.94 86 ALA A C 1
ATOM 695 O O . ALA A 1 86 ? -3.548 -4.010 7.234 1.00 86.94 86 ALA A O 1
ATOM 696 N N . ILE A 1 87 ? -1.496 -3.634 6.426 1.00 91.31 87 ILE A N 1
ATOM 697 C CA . ILE A 1 87 ? -1.861 -2.394 5.730 1.00 91.31 87 ILE A CA 1
ATOM 698 C C . ILE A 1 87 ? -2.867 -2.669 4.609 1.00 91.31 87 ILE A C 1
ATOM 700 O O . ILE A 1 87 ? -3.890 -1.993 4.530 1.00 91.31 87 ILE A O 1
ATOM 704 N N . ASP A 1 88 ? -2.605 -3.668 3.759 1.00 89.50 88 ASP A N 1
ATOM 705 C CA . ASP A 1 88 ? -3.528 -4.035 2.680 1.00 89.50 88 ASP A CA 1
ATOM 706 C C . ASP A 1 88 ? -4.909 -4.429 3.223 1.00 89.50 88 ASP A C 1
ATOM 708 O O . ASP A 1 88 ? -5.926 -4.064 2.632 1.00 89.50 88 ASP A O 1
ATOM 712 N N . PHE A 1 89 ? -4.943 -5.153 4.347 1.00 91.00 89 PHE A N 1
ATOM 713 C CA . PHE A 1 89 ? -6.179 -5.516 5.033 1.00 91.00 89 PHE A CA 1
ATOM 714 C C . PHE A 1 89 ? -6.966 -4.280 5.463 1.00 91.00 89 PHE A C 1
ATOM 716 O O . PHE A 1 89 ? -8.106 -4.112 5.037 1.00 91.00 89 PHE A O 1
ATOM 723 N N . TRP A 1 90 ? -6.355 -3.380 6.237 1.00 93.00 90 TRP A N 1
ATOM 724 C CA . TRP A 1 90 ? -7.052 -2.208 6.773 1.00 93.00 90 TRP A CA 1
ATOM 725 C C . TRP A 1 90 ? -7.509 -1.235 5.687 1.00 93.00 90 TRP A C 1
ATOM 727 O O . TRP A 1 90 ? -8.623 -0.720 5.758 1.00 93.00 90 TRP A O 1
ATOM 737 N N . LEU A 1 91 ? -6.707 -1.040 4.637 1.00 93.50 91 LEU A N 1
ATOM 738 C CA . LEU A 1 91 ? -7.111 -0.243 3.475 1.00 93.50 91 LEU A CA 1
ATOM 739 C C . LEU A 1 91 ? -8.347 -0.830 2.779 1.00 93.50 91 LEU A C 1
ATOM 741 O O . LEU A 1 91 ? -9.200 -0.096 2.285 1.00 93.50 91 LEU A O 1
ATOM 745 N N . ARG A 1 92 ? -8.462 -2.160 2.730 1.00 90.81 92 ARG A N 1
ATOM 746 C CA . ARG A 1 92 ? -9.515 -2.846 1.973 1.00 90.81 92 ARG A CA 1
ATOM 747 C C . ARG A 1 92 ? -10.686 -3.329 2.820 1.00 90.81 92 ARG A C 1
ATOM 749 O O . ARG A 1 92 ? -11.671 -3.770 2.225 1.00 90.81 92 ARG A O 1
ATOM 756 N N . LYS A 1 93 ? -10.626 -3.210 4.151 1.00 90.25 93 LYS A N 1
ATOM 757 C CA . LYS A 1 93 ? -11.662 -3.683 5.086 1.00 90.25 93 LYS A CA 1
ATOM 758 C C . LYS A 1 93 ? -13.059 -3.166 4.724 1.00 90.25 93 LYS A C 1
ATOM 760 O O . LYS A 1 93 ? -14.012 -3.931 4.733 1.00 90.25 93 LYS A O 1
ATOM 765 N N . TYR A 1 94 ? -13.158 -1.908 4.292 1.00 88.44 94 TYR A N 1
ATOM 766 C CA . TYR A 1 94 ? -14.425 -1.258 3.918 1.00 88.44 94 TYR A CA 1
ATOM 767 C C . TYR A 1 94 ? -14.625 -1.109 2.404 1.00 88.44 94 TYR A C 1
ATOM 769 O O . TYR A 1 94 ? -15.377 -0.247 1.950 1.00 88.44 94 TYR A O 1
ATOM 777 N N . SER A 1 95 ? -13.911 -1.904 1.606 1.00 85.25 95 SER A N 1
ATOM 778 C CA . SER A 1 95 ? -14.081 -1.939 0.152 1.00 85.25 95 SER A CA 1
ATOM 779 C C . SER A 1 95 ? -15.047 -3.049 -0.265 1.00 85.25 95 SER A C 1
ATOM 781 O O . SER A 1 95 ? -15.253 -4.009 0.468 1.00 85.25 95 SER A O 1
ATOM 783 N N . HIS A 1 96 ? -15.593 -2.963 -1.479 1.00 76.19 96 HIS A N 1
ATOM 784 C CA . HIS A 1 96 ? -16.448 -4.013 -2.048 1.00 76.19 96 HIS A CA 1
ATOM 785 C C . HIS A 1 96 ? -15.712 -5.362 -2.227 1.00 76.19 96 HIS A C 1
ATOM 787 O O . HIS A 1 96 ? -16.340 -6.415 -2.219 1.00 76.19 96 HIS A O 1
ATOM 793 N N . LYS A 1 97 ? -14.375 -5.346 -2.346 1.00 75.38 97 LYS A N 1
ATOM 794 C CA . LYS A 1 97 ? -13.504 -6.535 -2.404 1.00 75.38 97 LYS A CA 1
ATOM 795 C C . LYS A 1 97 ? -12.685 -6.662 -1.121 1.00 75.38 97 LYS A C 1
ATOM 797 O O . LYS A 1 97 ? -11.457 -6.488 -1.141 1.00 75.38 97 LYS A O 1
ATOM 802 N N . GLN A 1 98 ? -13.376 -6.936 -0.017 1.00 74.81 98 GLN A N 1
ATOM 803 C CA . GLN A 1 98 ? -12.770 -7.066 1.307 1.00 74.81 98 GLN A CA 1
ATOM 804 C C . GLN A 1 98 ? -11.678 -8.138 1.336 1.00 74.81 98 GLN A C 1
ATOM 806 O O . GLN A 1 98 ? -11.800 -9.211 0.743 1.00 74.81 98 GLN A O 1
ATOM 811 N N . VAL A 1 99 ? -10.607 -7.836 2.063 1.00 74.88 99 VAL A N 1
ATOM 812 C CA . VAL A 1 99 ? -9.554 -8.797 2.385 1.00 74.88 99 VAL A CA 1
ATOM 813 C C . VAL A 1 99 ? -9.914 -9.419 3.728 1.00 74.88 99 VAL A C 1
ATOM 815 O O . VAL A 1 99 ? -10.017 -8.704 4.717 1.00 74.88 99 VAL A O 1
ATOM 818 N N . LYS A 1 100 ? -10.125 -10.738 3.761 1.00 73.06 100 LYS A N 1
ATOM 819 C CA . LYS A 1 100 ? -10.564 -11.449 4.976 1.00 73.06 100 LYS A CA 1
ATOM 820 C C . LYS A 1 100 ? -9.414 -11.830 5.912 1.00 73.06 100 LYS A C 1
ATOM 822 O O . LYS A 1 100 ? -9.633 -12.046 7.095 1.00 73.06 100 LYS A O 1
ATOM 827 N N . ALA A 1 101 ? -8.195 -11.916 5.388 1.00 73.38 101 ALA A N 1
ATOM 828 C CA . ALA A 1 101 ? -7.016 -12.318 6.140 1.00 73.38 101 ALA A CA 1
ATOM 829 C C . ALA A 1 101 ? -5.759 -11.617 5.613 1.00 73.38 101 ALA A C 1
ATOM 831 O O . ALA A 1 101 ? -5.695 -11.192 4.460 1.00 73.38 101 ALA A O 1
ATOM 832 N N . PHE A 1 102 ? -4.755 -11.500 6.476 1.00 73.19 102 PHE A N 1
ATOM 833 C CA . PHE A 1 102 ? -3.425 -11.022 6.121 1.00 73.19 102 PHE A CA 1
ATOM 834 C C . PHE A 1 102 ? -2.363 -11.912 6.753 1.00 73.19 102 PHE A C 1
ATOM 836 O O . PHE A 1 102 ? -2.599 -12.539 7.792 1.00 73.19 102 PHE A O 1
ATOM 843 N N . SER A 1 103 ? -1.173 -11.92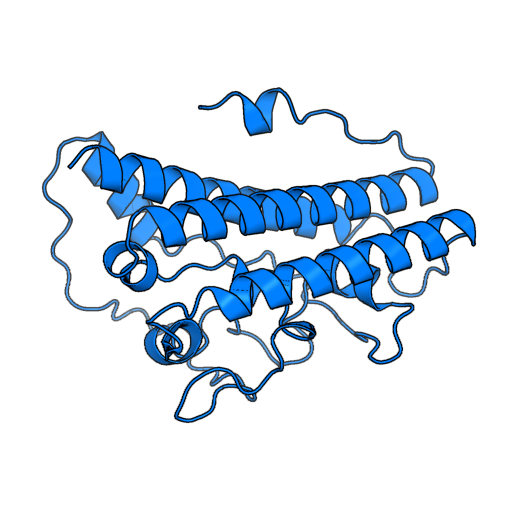9 6.152 1.00 68.75 103 SER A N 1
ATOM 844 C CA . SER A 1 103 ? -0.038 -12.630 6.742 1.00 68.75 103 SER A CA 1
ATOM 845 C C . SER A 1 103 ? 0.479 -11.898 7.968 1.00 68.75 103 SER A C 1
ATOM 847 O O . SER A 1 103 ? 0.804 -10.708 7.924 1.00 68.75 103 SER A O 1
ATOM 849 N N . VAL A 1 104 ? 0.575 -12.648 9.062 1.00 65.31 104 VAL A N 1
ATOM 850 C CA . VAL A 1 104 ? 1.271 -12.240 10.286 1.00 65.31 104 VAL A CA 1
ATOM 851 C C . VAL A 1 104 ? 2.783 -12.400 10.155 1.00 65.31 104 VAL A C 1
ATOM 853 O O . VAL A 1 104 ? 3.530 -11.830 10.943 1.00 65.31 104 VAL A O 1
ATOM 856 N N . GLN A 1 105 ? 3.264 -13.121 9.138 1.00 58.41 105 GLN A N 1
ATOM 857 C CA . GLN A 1 105 ? 4.694 -13.182 8.893 1.00 58.41 105 GLN A CA 1
ATOM 858 C C . GLN A 1 105 ? 5.188 -11.815 8.408 1.00 58.41 105 GLN A C 1
ATOM 860 O O . GLN A 1 105 ? 4.517 -11.158 7.600 1.00 58.41 105 GLN A O 1
ATOM 865 N N . PRO A 1 106 ? 6.376 -11.371 8.850 1.00 52.66 106 PRO A N 1
ATOM 866 C CA . PRO A 1 106 ? 7.002 -10.215 8.242 1.00 52.66 106 PRO A CA 1
ATOM 867 C C . PRO A 1 106 ? 7.121 -10.459 6.737 1.00 52.66 106 PRO A C 1
ATOM 869 O O . PRO A 1 106 ? 7.402 -11.573 6.282 1.00 52.66 106 PRO A O 1
ATOM 872 N N . LEU A 1 107 ? 6.926 -9.398 5.946 1.00 55.91 107 LEU A N 1
ATOM 873 C CA . LEU A 1 107 ? 7.381 -9.389 4.560 1.00 55.91 107 LEU A CA 1
ATOM 874 C C . LEU A 1 107 ? 8.809 -9.976 4.581 1.00 55.91 107 LEU A C 1
ATOM 876 O O . LEU A 1 107 ? 9.622 -9.535 5.384 1.00 55.91 107 LEU A O 1
ATOM 880 N N . GLN A 1 108 ? 9.073 -11.031 3.814 1.00 52.47 108 GLN A N 1
ATOM 881 C CA . GLN A 1 108 ? 10.266 -11.887 3.937 1.00 52.47 108 GLN A CA 1
ATOM 882 C C . GLN A 1 108 ? 11.582 -11.114 4.182 1.00 52.47 108 GLN A C 1
ATOM 884 O O . GLN A 1 108 ? 11.762 -10.038 3.588 1.00 52.47 108 GLN A O 1
ATOM 889 N N . PRO A 1 109 ? 12.530 -11.644 4.986 1.00 47.66 109 PRO A N 1
ATOM 890 C CA . PRO A 1 109 ? 13.852 -11.046 5.106 1.00 47.66 109 PRO A CA 1
ATOM 891 C C . PRO A 1 109 ? 14.495 -10.967 3.722 1.00 47.66 109 PRO A C 1
ATOM 893 O O . PRO A 1 109 ? 14.309 -11.844 2.878 1.00 47.66 109 PRO A O 1
ATOM 896 N N . ILE A 1 110 ? 15.233 -9.884 3.481 1.00 46.22 110 ILE A N 1
ATOM 897 C CA . ILE A 1 110 ? 16.025 -9.713 2.266 1.00 46.22 110 ILE A CA 1
ATOM 898 C C . ILE A 1 110 ? 16.840 -11.000 2.049 1.00 46.22 110 ILE A C 1
ATOM 900 O O . ILE A 1 110 ? 17.641 -11.331 2.927 1.00 46.22 110 ILE A O 1
ATOM 904 N N . PRO A 1 111 ? 16.658 -11.724 0.925 1.00 49.81 111 PRO A N 1
ATOM 905 C CA . PRO A 1 111 ? 17.464 -12.903 0.642 1.00 49.81 111 PRO A CA 1
ATOM 906 C C . PRO A 1 111 ? 18.948 -12.571 0.814 1.00 49.81 111 PRO A C 1
ATOM 908 O O . PRO A 1 111 ? 19.392 -11.528 0.327 1.00 49.81 111 PRO A O 1
ATOM 911 N N . ALA A 1 112 ? 19.703 -13.424 1.512 1.00 52.06 112 ALA A N 1
ATOM 912 C CA . ALA A 1 112 ? 21.081 -13.152 1.940 1.00 52.06 112 ALA A CA 1
ATOM 913 C C . ALA A 1 112 ? 21.981 -12.601 0.815 1.00 52.06 112 ALA A C 1
ATOM 915 O O . ALA A 1 112 ? 22.835 -11.754 1.060 1.00 52.06 112 ALA A O 1
ATOM 916 N N . TYR A 1 113 ? 21.716 -12.984 -0.438 1.00 54.97 113 TYR A N 1
ATOM 917 C CA . TYR A 1 113 ? 22.420 -12.475 -1.614 1.00 54.97 113 TYR A CA 1
ATOM 918 C C . TYR A 1 113 ? 22.363 -10.948 -1.771 1.00 54.97 113 TYR A C 1
ATOM 920 O O . TYR A 1 113 ? 23.338 -10.334 -2.186 1.00 54.97 113 TYR A O 1
ATOM 928 N N . TYR A 1 114 ? 21.230 -10.312 -1.479 1.00 51.97 114 TYR A N 1
ATOM 929 C CA . TYR A 1 114 ? 21.072 -8.867 -1.639 1.00 51.97 114 TYR A CA 1
ATOM 930 C C . TYR A 1 114 ? 21.858 -8.118 -0.577 1.00 51.97 114 TYR A C 1
ATOM 932 O O . TYR A 1 114 ? 22.423 -7.069 -0.863 1.00 51.97 114 TYR A O 1
ATOM 940 N N . ARG A 1 115 ? 21.895 -8.670 0.639 1.00 54.75 115 ARG A N 1
ATOM 941 C CA . ARG A 1 115 ? 22.738 -8.173 1.720 1.00 54.75 115 ARG A CA 1
ATOM 942 C C . ARG A 1 115 ? 24.212 -8.278 1.320 1.00 54.75 115 ARG A C 1
ATOM 944 O O . ARG A 1 115 ? 24.898 -7.265 1.342 1.00 54.75 115 ARG A O 1
ATOM 951 N N . LEU A 1 116 ? 24.627 -9.440 0.813 1.00 55.72 116 LEU A N 1
ATOM 952 C CA . LEU A 1 116 ? 25.976 -9.666 0.291 1.00 55.72 116 LEU A CA 1
ATOM 953 C C . LEU A 1 116 ? 26.323 -8.716 -0.866 1.00 55.72 116 LEU A C 1
ATOM 955 O O . LEU A 1 116 ? 27.410 -8.161 -0.889 1.00 55.72 116 LEU A O 1
ATOM 959 N N . ARG A 1 117 ? 25.400 -8.448 -1.800 1.00 55.41 117 ARG A N 1
ATOM 960 C CA . ARG A 1 117 ? 25.634 -7.526 -2.930 1.00 55.41 117 ARG A CA 1
ATOM 961 C C . ARG A 1 117 ? 25.855 -6.082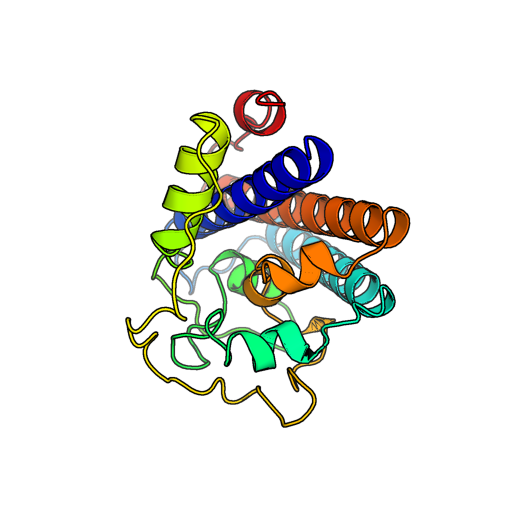 -2.462 1.00 55.41 117 ARG A C 1
ATOM 963 O O . ARG A 1 117 ? 26.669 -5.384 -3.055 1.00 55.41 117 ARG A O 1
ATOM 970 N N . ILE A 1 118 ? 25.137 -5.646 -1.421 1.00 53.81 118 ILE A N 1
ATOM 971 C CA . ILE A 1 118 ? 25.334 -4.333 -0.784 1.00 53.81 118 ILE A CA 1
ATOM 972 C C . ILE A 1 118 ? 26.696 -4.293 -0.098 1.00 53.81 118 ILE A C 1
ATOM 974 O O . ILE A 1 118 ? 27.471 -3.377 -0.344 1.00 53.81 118 ILE A O 1
ATOM 978 N N . GLU A 1 119 ? 26.989 -5.291 0.734 1.00 59.28 119 GLU A N 1
ATOM 979 C CA . GLU A 1 119 ? 28.230 -5.373 1.509 1.00 59.28 119 GLU A CA 1
ATOM 980 C C . GLU A 1 119 ? 29.459 -5.433 0.585 1.00 59.28 119 GLU A C 1
ATOM 982 O O . GLU A 1 119 ? 30.400 -4.668 0.775 1.00 59.28 119 GLU A O 1
ATOM 987 N N . SER A 1 120 ? 29.422 -6.235 -0.487 1.00 57.00 120 SER A N 1
ATOM 988 C CA . SER A 1 120 ? 30.495 -6.294 -1.490 1.00 57.00 120 SER A CA 1
ATOM 989 C C . SER A 1 120 ? 30.691 -4.968 -2.221 1.00 57.00 120 SER A C 1
ATOM 991 O O . SER A 1 120 ? 31.824 -4.561 -2.458 1.00 57.00 120 SER A O 1
ATOM 993 N N . ALA A 1 121 ? 29.605 -4.278 -2.571 1.00 54.34 121 ALA A N 1
ATOM 994 C CA . ALA A 1 121 ? 29.705 -3.017 -3.290 1.00 54.34 121 ALA A CA 1
ATOM 995 C C . ALA A 1 121 ? 30.192 -1.860 -2.401 1.00 54.34 121 ALA A C 1
ATOM 997 O O . ALA A 1 121 ? 30.932 -1.004 -2.880 1.00 54.34 121 ALA A O 1
ATOM 998 N N . LEU A 1 122 ? 29.835 -1.858 -1.113 1.00 50.44 122 LEU A N 1
ATOM 999 C CA . LEU A 1 122 ? 30.391 -0.931 -0.121 1.00 50.44 122 LEU A CA 1
ATOM 1000 C C . LEU A 1 122 ? 31.874 -1.210 0.158 1.00 50.44 122 LEU A C 1
ATOM 1002 O O . LEU A 1 122 ? 32.632 -0.279 0.402 1.00 50.44 122 LEU A O 1
ATOM 1006 N N . ALA A 1 123 ? 32.296 -2.472 0.074 1.00 67.81 123 ALA A N 1
ATOM 1007 C CA . ALA A 1 123 ? 33.686 -2.885 0.246 1.00 67.81 123 ALA A CA 1
ATOM 1008 C C . ALA A 1 123 ? 34.557 -2.711 -1.019 1.00 67.81 123 ALA A C 1
ATOM 1010 O O . ALA A 1 123 ? 35.712 -3.128 -1.021 1.00 67.81 123 ALA A O 1
ATOM 1011 N N . GLY A 1 124 ? 34.025 -2.148 -2.114 1.00 51.62 124 GLY A N 1
ATOM 1012 C CA . GLY A 1 124 ? 34.761 -2.004 -3.381 1.00 51.62 124 GLY A CA 1
ATOM 1013 C C . GLY A 1 124 ? 35.124 -3.337 -4.051 1.00 51.62 124 GLY A C 1
ATOM 1014 O O . GLY A 1 124 ? 35.960 -3.379 -4.952 1.00 51.62 124 GLY A O 1
ATOM 1015 N N . LEU A 1 125 ? 34.503 -4.436 -3.619 1.00 56.97 125 LEU A N 1
ATOM 1016 C CA . LEU A 1 125 ? 34.764 -5.776 -4.126 1.00 56.97 125 LEU A CA 1
ATOM 1017 C C . LEU A 1 125 ? 33.993 -6.008 -5.432 1.00 56.97 125 LEU A C 1
ATOM 1019 O O . LEU A 1 125 ? 32.907 -5.459 -5.653 1.00 56.97 125 LEU A O 1
ATOM 1023 N N . LYS A 1 126 ? 34.541 -6.856 -6.315 1.00 53.44 126 LYS A N 1
ATOM 1024 C CA . LYS A 1 126 ? 33.832 -7.295 -7.528 1.00 53.44 126 LYS A CA 1
ATOM 1025 C C . LYS A 1 126 ? 32.470 -7.881 -7.139 1.00 53.44 126 LYS A C 1
ATOM 1027 O O . LYS A 1 126 ? 32.363 -8.577 -6.129 1.00 53.44 126 LYS A O 1
ATOM 1032 N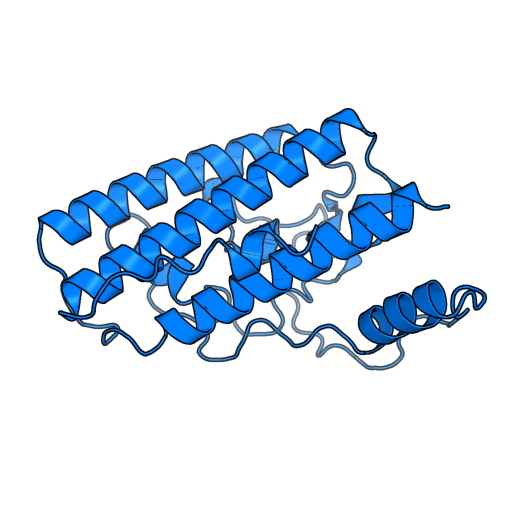 N . LYS A 1 127 ? 31.436 -7.607 -7.955 1.00 50.16 127 LYS A N 1
ATOM 1033 C CA . LYS A 1 127 ? 30.101 -8.212 -7.790 1.00 50.16 127 LYS A CA 1
ATOM 1034 C C . LYS A 1 127 ? 30.299 -9.721 -7.595 1.00 50.16 127 LYS A C 1
ATOM 1036 O O . LYS A 1 127 ? 30.959 -10.315 -8.447 1.00 50.16 127 LYS A O 1
ATOM 1041 N N . PRO A 1 128 ? 29.765 -10.329 -6.522 1.00 43.75 128 PRO A N 1
ATOM 1042 C CA . PRO A 1 128 ? 29.921 -11.759 -6.323 1.00 43.75 128 PRO A CA 1
ATOM 1043 C C . PRO A 1 128 ? 29.338 -12.479 -7.540 1.00 43.75 128 PRO A C 1
ATOM 1045 O O . PRO A 1 128 ? 28.148 -12.350 -7.840 1.00 43.75 128 PRO A O 1
ATOM 1048 N N . THR A 1 129 ? 30.197 -13.178 -8.279 1.00 40.78 129 THR A N 1
ATOM 1049 C CA . THR A 1 129 ? 29.776 -14.058 -9.363 1.00 40.78 129 THR A CA 1
ATOM 1050 C C . THR A 1 129 ? 29.229 -15.309 -8.706 1.00 40.78 129 THR A C 1
ATOM 1052 O O . THR A 1 129 ? 29.973 -16.045 -8.063 1.00 40.78 129 THR A O 1
ATOM 1055 N N . MET A 1 130 ? 27.929 -15.546 -8.831 1.00 45.94 130 MET A N 1
ATOM 1056 C CA . MET A 1 130 ? 27.348 -16.808 -8.402 1.00 45.94 130 MET A CA 1
ATOM 1057 C C . MET A 1 130 ? 26.344 -17.323 -9.417 1.00 45.94 130 MET A C 1
ATOM 1059 O O . MET A 1 130 ? 25.517 -16.577 -9.945 1.00 45.94 130 MET A O 1
ATOM 1063 N N . ALA A 1 131 ? 26.427 -18.636 -9.629 1.00 42.47 131 ALA A N 1
ATOM 1064 C CA . ALA A 1 131 ? 25.355 -19.446 -10.171 1.00 42.47 131 ALA A CA 1
ATOM 1065 C C . ALA A 1 131 ? 24.065 -19.197 -9.377 1.00 42.47 131 ALA A C 1
ATOM 1067 O O . ALA A 1 131 ? 24.106 -18.914 -8.176 1.00 42.47 131 ALA A O 1
ATOM 1068 N N . ALA A 1 132 ? 22.935 -19.279 -10.080 1.00 35.97 132 ALA A N 1
ATOM 1069 C CA . ALA A 1 132 ? 21.605 -19.046 -9.538 1.00 35.97 132 ALA A CA 1
ATOM 1070 C C . ALA A 1 132 ? 21.437 -19.696 -8.150 1.00 35.97 132 ALA A C 1
ATOM 1072 O O . ALA A 1 132 ? 21.905 -20.819 -7.948 1.00 35.97 132 ALA A O 1
ATOM 1073 N N . PRO A 1 133 ? 20.781 -19.016 -7.194 1.00 40.72 133 PRO A N 1
ATOM 1074 C CA . PRO A 1 133 ? 20.608 -19.539 -5.847 1.00 40.72 133 PRO A CA 1
ATOM 1075 C C . PRO A 1 133 ? 20.002 -20.948 -5.900 1.00 40.72 133 PRO A C 1
ATOM 1077 O O . PRO A 1 133 ? 18.860 -21.135 -6.311 1.00 40.72 133 PRO A O 1
ATOM 1080 N N . THR A 1 134 ? 20.779 -21.943 -5.465 1.00 34.47 134 THR A N 1
ATOM 1081 C CA . THR A 1 134 ? 20.342 -23.336 -5.268 1.00 34.47 134 THR A CA 1
ATOM 1082 C C . THR A 1 134 ? 19.545 -23.514 -3.976 1.00 34.47 134 THR A C 1
ATOM 1084 O O . THR A 1 134 ? 18.960 -24.573 -3.742 1.00 34.47 134 THR A O 1
ATOM 1087 N N . GLY A 1 135 ? 19.437 -22.461 -3.159 1.00 35.84 135 GLY A N 1
ATOM 1088 C CA . GLY A 1 135 ? 18.429 -22.372 -2.113 1.00 35.84 135 GLY A CA 1
ATOM 1089 C C . GLY A 1 135 ? 17.053 -22.322 -2.763 1.00 35.84 135 GLY A C 1
ATOM 1090 O O . GLY A 1 135 ? 16.636 -21.271 -3.246 1.00 35.84 135 GLY A O 1
ATOM 1091 N N . ARG A 1 136 ? 16.362 -23.466 -2.799 1.00 39.84 136 ARG A N 1
ATOM 1092 C CA . ARG A 1 136 ? 14.962 -23.562 -3.220 1.00 39.84 136 ARG A CA 1
ATOM 1093 C C . ARG A 1 136 ? 14.143 -22.579 -2.377 1.00 39.84 136 ARG A C 1
ATOM 1095 O O . ARG A 1 136 ? 13.719 -22.921 -1.276 1.00 39.84 136 ARG A O 1
ATOM 1102 N N . LEU A 1 137 ? 13.892 -21.372 -2.894 1.00 44.38 137 LEU A N 1
ATOM 1103 C CA . LEU A 1 137 ? 12.700 -20.609 -2.528 1.00 44.38 137 LEU A CA 1
ATOM 1104 C C . LEU A 1 137 ? 11.555 -21.617 -2.625 1.00 44.38 137 LEU A C 1
ATOM 1106 O O . LEU A 1 137 ? 11.406 -22.249 -3.676 1.00 44.38 137 LEU A O 1
ATOM 1110 N N . ARG A 1 138 ? 10.854 -21.879 -1.510 1.00 45.09 138 ARG A N 1
ATOM 1111 C CA . ARG A 1 138 ? 9.749 -22.845 -1.479 1.00 45.09 138 ARG A CA 1
ATOM 1112 C C . ARG A 1 138 ? 8.874 -22.568 -2.699 1.00 45.09 138 ARG A C 1
ATOM 1114 O O . ARG A 1 138 ? 8.336 -21.473 -2.833 1.00 45.09 138 ARG A O 1
ATOM 1121 N N . LYS A 1 139 ? 8.815 -23.538 -3.616 1.00 44.38 139 LYS A N 1
ATOM 1122 C C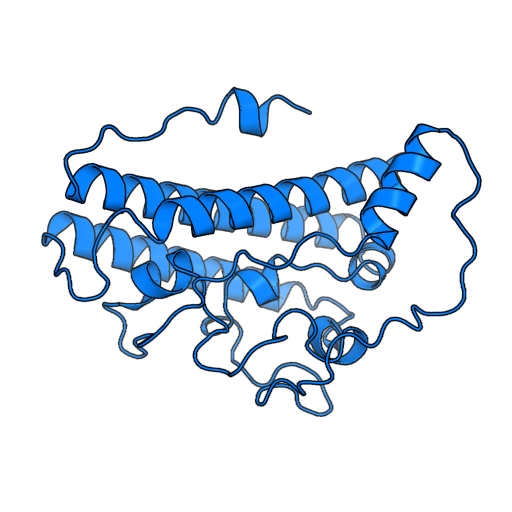A . LYS A 1 139 ? 8.053 -23.468 -4.866 1.00 44.38 139 LYS A CA 1
ATOM 1123 C C . LYS A 1 139 ? 6.558 -23.506 -4.538 1.00 44.38 139 LYS A C 1
ATOM 1125 O O . LYS A 1 139 ? 5.905 -24.521 -4.741 1.00 44.38 139 LYS A O 1
ATOM 1130 N N . GLY A 1 140 ? 6.023 -22.413 -4.010 1.00 51.75 140 GLY A N 1
ATOM 1131 C CA . GLY A 1 140 ? 4.604 -22.109 -4.078 1.00 51.75 140 GLY A CA 1
ATOM 1132 C C . GLY A 1 140 ? 4.387 -21.305 -5.349 1.00 51.75 140 GLY A C 1
ATOM 1133 O O . GLY A 1 140 ? 4.799 -20.151 -5.419 1.00 51.75 140 GLY A O 1
ATOM 1134 N N . ARG A 1 141 ? 3.799 -21.911 -6.384 1.00 58.47 141 ARG A N 1
ATOM 1135 C CA . ARG A 1 141 ? 3.336 -21.129 -7.534 1.00 58.47 141 ARG A CA 1
ATOM 1136 C C . ARG A 1 141 ? 2.188 -20.258 -7.031 1.00 58.47 141 ARG A C 1
ATOM 1138 O O . ARG A 1 141 ? 1.168 -20.795 -6.610 1.00 58.47 141 ARG A O 1
ATOM 1145 N N . CYS A 1 142 ? 2.371 -18.938 -7.041 1.00 67.31 142 CYS A N 1
ATOM 1146 C CA . CYS A 1 142 ? 1.272 -18.002 -6.815 1.00 67.31 142 CYS A CA 1
ATOM 1147 C C . CYS A 1 142 ? 0.109 -18.384 -7.736 1.00 67.31 142 CYS A C 1
ATOM 1149 O O . CYS A 1 142 ? 0.305 -18.499 -8.944 1.00 67.31 142 CYS A O 1
ATOM 1151 N N . THR A 1 143 ? -1.091 -18.573 -7.189 1.00 69.62 143 THR A N 1
ATOM 1152 C CA . THR A 1 143 ? -2.277 -18.965 -7.975 1.00 69.62 143 THR A CA 1
ATOM 1153 C C . THR A 1 143 ? -2.678 -17.900 -8.993 1.00 69.62 143 THR A C 1
ATOM 1155 O O . THR A 1 143 ? -3.323 -18.198 -9.992 1.00 69.62 143 THR A O 1
ATOM 1158 N N . HIS A 1 144 ? -2.257 -16.657 -8.765 1.00 73.31 144 HIS A N 1
ATOM 1159 C CA . HIS A 1 144 ? -2.465 -15.538 -9.672 1.00 73.31 144 HIS A CA 1
ATOM 1160 C C . HIS A 1 144 ? -1.311 -15.338 -10.662 1.00 73.31 144 HIS A C 1
ATOM 1162 O O . HIS A 1 144 ? -1.277 -14.313 -11.336 1.00 73.31 144 HIS A O 1
ATOM 1168 N N . LEU A 1 145 ? -0.333 -16.245 -10.743 1.00 70.44 145 LEU A N 1
ATOM 1169 C CA . LEU A 1 145 ? 0.716 -16.191 -11.760 1.00 70.44 145 LEU A CA 1
ATOM 1170 C C . LEU A 1 145 ? 0.266 -16.960 -13.009 1.00 70.44 145 LEU A C 1
ATOM 1172 O O . LEU A 1 145 ? 0.186 -18.184 -12.987 1.00 70.44 145 LEU A O 1
ATOM 1176 N N . GLY A 1 146 ? 0.003 -16.233 -14.093 1.00 68.94 146 GLY A N 1
ATOM 1177 C CA . GLY A 1 146 ? -0.230 -16.785 -15.425 1.00 68.94 146 GLY A CA 1
ATOM 1178 C C . GLY A 1 146 ? 1.028 -16.758 -16.294 1.00 68.94 146 GLY A C 1
ATOM 1179 O O . GLY A 1 146 ? 2.080 -16.256 -15.891 1.00 68.94 146 GLY A O 1
ATOM 1180 N N . GLU A 1 147 ? 0.904 -17.256 -17.524 1.00 66.62 147 GLU A N 1
ATOM 1181 C CA . GLU A 1 147 ? 2.012 -17.365 -18.488 1.00 66.62 147 GLU A CA 1
ATOM 1182 C C . GLU A 1 147 ? 2.647 -16.011 -18.835 1.00 66.62 147 GLU A C 1
ATOM 1184 O O . GLU A 1 147 ? 3.858 -15.913 -19.014 1.00 66.62 147 GLU A O 1
ATOM 1189 N N . ARG A 1 148 ? 1.838 -14.944 -18.876 1.00 63.81 148 ARG A N 1
ATOM 1190 C CA . ARG A 1 148 ? 2.278 -13.576 -19.207 1.00 63.81 148 ARG A CA 1
ATOM 1191 C C . ARG A 1 148 ? 2.484 -12.674 -17.984 1.00 63.81 148 ARG A C 1
ATOM 1193 O O . ARG A 1 148 ? 2.658 -11.470 -18.136 1.00 63.81 148 ARG A O 1
ATOM 1200 N N . GLY A 1 149 ? 2.467 -13.233 -16.772 1.00 68.06 149 GLY A N 1
ATOM 1201 C CA . GLY A 1 149 ? 2.656 -12.483 -15.527 1.00 68.06 149 GLY A CA 1
ATOM 1202 C C . GLY A 1 149 ? 1.475 -12.583 -14.561 1.00 68.06 149 GLY A C 1
ATOM 1203 O O . GLY A 1 149 ? 0.728 -13.557 -14.559 1.00 68.06 149 GLY A O 1
ATOM 1204 N N . CYS A 1 150 ? 1.339 -11.597 -13.670 1.00 73.75 150 CYS A N 1
ATOM 1205 C CA . CYS A 1 150 ? 0.310 -11.620 -12.627 1.00 73.75 150 CYS A CA 1
ATOM 1206 C C . CYS A 1 150 ? -1.087 -11.321 -13.198 1.00 73.75 150 CYS A C 1
ATOM 1208 O O . CYS A 1 150 ? -1.309 -10.252 -13.762 1.00 73.75 150 CYS A O 1
ATOM 1210 N N . LEU A 1 151 ? -2.026 -12.242 -12.978 1.00 75.62 151 LEU A N 1
ATOM 1211 C CA . LEU A 1 151 ? -3.426 -12.183 -13.404 1.00 75.62 151 LEU A CA 1
ATOM 1212 C C . LEU A 1 151 ? -4.292 -11.260 -12.534 1.00 75.62 151 LEU A C 1
ATOM 1214 O O . LEU A 1 151 ? -5.411 -10.939 -12.921 1.00 75.62 151 LEU A O 1
ATOM 1218 N N . LEU A 1 152 ? -3.807 -10.822 -11.364 1.00 77.00 152 LEU A N 1
ATOM 1219 C CA . LEU A 1 152 ? -4.535 -9.830 -10.570 1.00 77.00 152 LEU A CA 1
ATOM 1220 C C . LEU A 1 152 ? -4.505 -8.462 -11.269 1.00 77.00 152 LEU A C 1
ATOM 1222 O O . LEU A 1 152 ? -3.410 -8.000 -11.634 1.00 77.00 152 LEU A O 1
ATOM 1226 N N . PRO A 1 153 ? -5.656 -7.767 -11.369 1.00 80.88 153 PRO A N 1
ATOM 1227 C CA . PRO A 1 153 ? -5.701 -6.366 -11.777 1.00 80.88 153 PRO A CA 1
ATOM 1228 C C . PRO A 1 153 ? -4.769 -5.513 -10.914 1.00 80.88 153 PRO A C 1
ATOM 1230 O O . PRO A 1 153 ? -4.633 -5.765 -9.715 1.00 80.88 153 PRO A O 1
ATOM 1233 N N . HIS A 1 154 ? -4.130 -4.491 -11.491 1.00 79.69 154 HIS A N 1
ATOM 1234 C CA . HIS A 1 154 ? -3.151 -3.663 -10.774 1.00 79.69 154 HIS A CA 1
ATOM 1235 C C . HIS A 1 154 ? -3.731 -3.041 -9.495 1.00 79.69 154 HIS A C 1
ATOM 1237 O O . HIS A 1 154 ? -3.124 -3.166 -8.424 1.00 79.69 154 HIS A O 1
ATOM 1243 N N . ALA A 1 155 ? -4.947 -2.495 -9.571 1.00 82.81 155 ALA A N 1
ATOM 1244 C CA . ALA A 1 155 ? -5.722 -2.030 -8.422 1.00 82.81 155 ALA A CA 1
ATOM 1245 C C . ALA A 1 155 ? -5.899 -3.070 -7.296 1.00 82.81 155 ALA A C 1
ATOM 1247 O O . ALA A 1 155 ? -6.048 -2.696 -6.134 1.00 82.81 155 ALA A O 1
ATOM 1248 N N . GLU A 1 156 ? -5.856 -4.372 -7.579 1.00 81.75 156 GLU A N 1
ATOM 1249 C CA . GLU A 1 156 ? -6.135 -5.444 -6.608 1.00 81.75 156 GLU A CA 1
ATOM 1250 C C . GLU A 1 156 ? -4.876 -6.094 -6.029 1.00 81.75 156 GLU A C 1
ATOM 1252 O O . GLU A 1 156 ? -4.949 -6.787 -5.010 1.00 81.75 156 GLU A O 1
ATOM 1257 N N . ARG A 1 157 ? -3.710 -5.839 -6.633 1.00 81.75 157 ARG A N 1
ATOM 1258 C CA . ARG A 1 157 ? -2.428 -6.419 -6.207 1.00 81.75 157 ARG A CA 1
ATOM 1259 C C . ARG A 1 157 ? -2.038 -5.953 -4.798 1.00 81.75 157 ARG A C 1
ATOM 1261 O O . ARG A 1 157 ? -2.102 -4.756 -4.538 1.00 81.75 157 ARG A O 1
ATOM 1268 N N . PRO A 1 158 ? -1.584 -6.827 -3.887 1.00 81.06 158 PRO A N 1
ATOM 1269 C CA . PRO A 1 158 ? -1.026 -6.403 -2.601 1.00 81.06 158 PRO A CA 1
ATOM 1270 C C . PRO A 1 158 ? 0.125 -5.402 -2.775 1.00 81.06 158 PRO A C 1
ATOM 1272 O O . PRO A 1 158 ? 0.891 -5.520 -3.736 1.00 81.06 158 PRO A O 1
ATOM 1275 N N . LEU A 1 159 ? 0.317 -4.486 -1.820 1.00 82.56 159 LEU A N 1
ATOM 1276 C CA . LEU A 1 159 ? 1.433 -3.527 -1.827 1.00 82.56 159 LEU A CA 1
ATOM 1277 C C . LEU A 1 159 ? 2.776 -4.226 -2.059 1.00 82.56 159 LEU A C 1
ATOM 1279 O O . LEU A 1 159 ? 3.571 -3.784 -2.887 1.00 82.56 159 LEU A O 1
ATOM 1283 N N . LYS A 1 160 ? 2.988 -5.378 -1.407 1.00 76.00 160 LYS A N 1
ATOM 1284 C CA . LYS A 1 160 ? 4.183 -6.224 -1.559 1.00 76.00 160 LYS A CA 1
ATOM 1285 C C . LYS A 1 160 ? 4.521 -6.537 -3.020 1.00 76.00 160 LYS A C 1
ATOM 1287 O O . LYS A 1 160 ? 5.696 -6.548 -3.377 1.00 76.00 160 LYS A O 1
ATOM 1292 N N . CYS A 1 161 ? 3.509 -6.783 -3.852 1.00 73.44 161 CYS A N 1
ATOM 1293 C CA . CYS A 1 161 ? 3.691 -7.143 -5.259 1.00 73.44 161 CYS A CA 1
ATOM 1294 C C . CYS A 1 161 ? 4.193 -5.974 -6.107 1.00 73.44 161 CYS A C 1
ATOM 1296 O O . CYS A 1 161 ? 4.793 -6.208 -7.151 1.00 73.44 161 CYS A O 1
ATOM 1298 N N . LEU A 1 162 ? 3.948 -4.737 -5.669 1.00 75.25 162 LEU A N 1
ATOM 1299 C CA . LEU A 1 162 ? 4.390 -3.538 -6.372 1.00 75.25 162 LEU A CA 1
ATOM 1300 C C . LEU A 1 162 ? 5.676 -2.955 -5.806 1.00 75.25 162 LEU A C 1
ATOM 1302 O O . LEU A 1 162 ? 6.419 -2.354 -6.555 1.00 75.25 162 LEU A O 1
ATOM 1306 N N . ILE A 1 163 ? 5.961 -3.118 -4.513 1.00 72.56 163 ILE A N 1
ATOM 1307 C CA . ILE A 1 163 ? 7.184 -2.570 -3.901 1.00 72.56 163 ILE A CA 1
ATOM 1308 C C . ILE A 1 163 ? 8.386 -3.508 -4.047 1.00 72.56 163 ILE A C 1
ATOM 1310 O O . ILE A 1 163 ? 9.537 -3.068 -3.986 1.00 72.56 163 ILE A O 1
ATOM 1314 N N . TYR A 1 164 ? 8.141 -4.814 -4.199 1.00 66.75 164 TYR A N 1
ATOM 1315 C CA . TYR A 1 164 ? 9.201 -5.789 -4.401 1.00 66.75 164 TYR A CA 1
ATOM 1316 C C . TYR A 1 164 ? 9.688 -5.715 -5.850 1.00 66.75 164 TYR A C 1
ATOM 1318 O O . TYR A 1 164 ? 9.148 -6.355 -6.749 1.00 66.75 164 TYR A O 1
ATOM 1326 N N . ALA A 1 165 ? 10.733 -4.921 -6.075 1.00 59.94 165 ALA A N 1
ATOM 1327 C CA . ALA A 1 165 ? 11.386 -4.834 -7.373 1.00 59.94 165 ALA A CA 1
ATOM 1328 C C . ALA A 1 165 ? 12.451 -5.932 -7.520 1.00 59.94 165 ALA A C 1
ATOM 1330 O O . ALA A 1 165 ? 13.471 -5.927 -6.817 1.00 59.94 165 ALA A O 1
ATOM 1331 N N . CYS A 1 166 ? 12.243 -6.834 -8.483 1.00 56.50 166 CYS A N 1
ATOM 1332 C CA . CYS A 1 166 ? 13.283 -7.734 -8.983 1.00 56.50 166 CYS A CA 1
ATOM 1333 C C . CYS A 1 166 ? 14.528 -6.912 -9.393 1.00 56.50 166 CYS A C 1
ATOM 1335 O O . CYS A 1 166 ? 14.369 -5.824 -9.950 1.00 56.50 166 CYS A O 1
ATOM 1337 N N . PRO A 1 167 ? 15.770 -7.382 -9.157 1.00 55.28 167 PRO A N 1
ATOM 1338 C CA . PRO A 1 167 ? 16.970 -6.648 -9.568 1.00 55.28 167 PRO A CA 1
ATOM 1339 C C . PRO A 1 167 ? 16.993 -6.372 -11.075 1.00 55.28 167 PRO A C 1
ATOM 1341 O O . PRO A 1 167 ? 17.387 -5.286 -11.479 1.00 55.28 167 PRO A O 1
ATOM 1344 N N . ASN A 1 168 ? 16.490 -7.317 -11.875 1.00 53.06 168 ASN A N 1
ATOM 1345 C CA . ASN A 1 168 ? 16.482 -7.246 -13.337 1.00 53.06 168 ASN A CA 1
ATOM 1346 C C . ASN A 1 168 ? 15.525 -6.168 -13.870 1.00 53.06 168 ASN A C 1
ATOM 1348 O O . ASN A 1 168 ? 15.793 -5.566 -14.906 1.00 53.06 168 ASN A O 1
ATOM 1352 N N . LEU A 1 169 ? 14.439 -5.871 -13.144 1.00 60.84 169 LEU A N 1
ATOM 1353 C CA . LEU A 1 169 ? 13.560 -4.745 -13.478 1.00 60.84 169 LEU A CA 1
ATOM 1354 C C . LEU A 1 169 ? 14.333 -3.423 -13.373 1.00 60.84 169 LEU A C 1
ATOM 1356 O O . LEU A 1 169 ? 14.190 -2.547 -14.205 1.00 60.84 169 LEU A O 1
ATOM 1360 N N . LYS A 1 170 ? 15.216 -3.277 -12.383 1.00 60.75 170 LYS A N 1
ATOM 1361 C CA . LYS A 1 170 ? 15.971 -2.027 -12.192 1.00 60.75 170 LYS A CA 1
ATOM 1362 C C . LYS A 1 170 ? 16.985 -1.779 -13.304 1.00 60.75 170 LYS A C 1
ATOM 1364 O O . LYS A 1 170 ? 17.204 -0.634 -13.677 1.00 60.75 170 LYS A O 1
ATOM 1369 N N . GLU A 1 171 ? 17.604 -2.851 -13.791 1.00 60.84 171 GLU A N 1
ATOM 1370 C CA . GLU A 1 171 ? 18.630 -2.797 -14.837 1.00 60.84 171 GLU A CA 1
ATOM 1371 C C . GLU A 1 171 ? 18.022 -2.542 -16.231 1.00 60.84 171 GLU A C 1
ATOM 1373 O O . GLU A 1 171 ? 18.727 -2.064 -17.112 1.00 60.84 171 GLU A O 1
ATOM 1378 N N . SER A 1 172 ? 16.720 -2.796 -16.417 1.00 65.94 172 SER A N 1
ATOM 1379 C CA . SER A 1 172 ? 16.022 -2.653 -17.706 1.00 65.94 172 SER A CA 1
ATOM 1380 C C . SER A 1 172 ? 15.227 -1.353 -17.876 1.00 65.94 172 SER A C 1
ATOM 1382 O O . SER A 1 172 ? 14.820 -1.051 -18.993 1.00 65.94 172 SER A O 1
ATOM 1384 N N . LEU A 1 173 ? 15.010 -0.573 -16.809 1.00 71.69 173 LEU A N 1
ATOM 1385 C CA . LEU A 1 173 ? 14.276 0.696 -16.884 1.00 71.69 173 LEU A CA 1
ATOM 1386 C C . LEU A 1 173 ? 15.183 1.871 -17.247 1.00 71.69 173 LEU A C 1
ATOM 1388 O O . LEU A 1 173 ? 16.233 2.070 -16.618 1.00 71.69 173 LEU A O 1
ATOM 1392 N N . ASP A 1 174 ? 14.711 2.707 -18.170 1.00 81.81 174 ASP A N 1
ATOM 1393 C CA . ASP A 1 174 ? 15.272 4.028 -18.435 1.00 81.81 174 ASP A CA 1
ATOM 1394 C C . ASP A 1 174 ? 15.139 4.960 -17.209 1.00 81.81 174 ASP A C 1
ATOM 1396 O O . ASP A 1 174 ? 14.474 4.660 -16.209 1.00 81.81 174 ASP A O 1
ATOM 1400 N N . GLN A 1 175 ? 15.830 6.101 -17.256 1.00 80.62 175 GLN A N 1
ATOM 1401 C CA . GLN A 1 175 ? 15.934 7.010 -16.115 1.00 80.62 175 GLN A CA 1
ATOM 1402 C C . GLN A 1 175 ? 14.605 7.706 -15.766 1.00 80.62 175 GLN A C 1
ATOM 1404 O O . GLN A 1 175 ? 14.373 7.989 -14.587 1.00 80.62 175 GLN A O 1
ATOM 1409 N N . GLU A 1 176 ? 13.754 7.991 -16.749 1.00 85.06 176 GLU A N 1
ATOM 1410 C CA . GLU A 1 176 ? 12.472 8.669 -16.546 1.00 85.06 176 GLU A CA 1
ATOM 1411 C C . GLU A 1 176 ? 11.474 7.717 -15.885 1.00 85.06 176 GLU A C 1
ATOM 1413 O O . GLU A 1 176 ? 10.983 7.998 -14.785 1.00 85.06 176 GLU A O 1
ATOM 1418 N N . THR A 1 177 ? 11.296 6.529 -16.465 1.00 83.25 177 THR A N 1
ATOM 1419 C CA . THR A 1 177 ? 10.419 5.482 -15.926 1.00 83.25 177 THR A CA 1
ATOM 1420 C C . THR A 1 177 ? 10.842 5.074 -14.515 1.00 83.25 177 THR A C 1
ATOM 1422 O O . THR A 1 177 ? 10.012 4.885 -13.619 1.00 83.25 177 THR A O 1
ATOM 1425 N N . ARG A 1 178 ? 12.156 5.015 -14.258 1.00 79.81 178 ARG A N 1
ATOM 1426 C CA . ARG A 1 178 ? 12.704 4.735 -12.925 1.00 79.81 178 ARG A CA 1
ATOM 1427 C C . ARG A 1 178 ? 12.317 5.795 -11.895 1.00 79.81 178 ARG A C 1
ATOM 1429 O O . ARG A 1 178 ? 11.951 5.431 -10.776 1.00 79.81 178 ARG A O 1
ATOM 1436 N N . ARG A 1 179 ? 12.401 7.085 -12.235 1.00 81.94 179 ARG A N 1
ATOM 1437 C CA . ARG A 1 179 ? 12.008 8.176 -11.325 1.00 81.94 179 ARG A CA 1
ATOM 1438 C C . ARG A 1 179 ? 10.516 8.123 -11.017 1.00 81.94 179 ARG A C 1
ATOM 1440 O O . ARG A 1 179 ? 10.162 8.102 -9.840 1.00 81.94 179 ARG A O 1
ATOM 1447 N N . ALA A 1 180 ? 9.678 7.989 -12.042 1.00 85.56 180 ALA A N 1
ATOM 1448 C CA . ALA A 1 180 ? 8.228 7.902 -11.882 1.00 85.56 180 ALA A CA 1
ATOM 1449 C C . ALA A 1 180 ? 7.807 6.703 -11.007 1.00 85.56 180 ALA A C 1
ATOM 1451 O O . ALA A 1 180 ? 6.923 6.804 -10.148 1.00 85.56 180 ALA A O 1
ATOM 1452 N N . TYR A 1 181 ? 8.493 5.565 -11.156 1.00 83.88 181 TYR A N 1
ATOM 1453 C CA . TYR A 1 181 ? 8.283 4.404 -10.295 1.00 83.88 181 TYR A CA 1
ATOM 1454 C C . TYR A 1 181 ? 8.710 4.671 -8.841 1.00 83.88 181 TYR A C 1
ATOM 1456 O O . TYR A 1 181 ? 7.963 4.352 -7.916 1.00 83.88 181 TYR A O 1
ATOM 1464 N N . ILE A 1 182 ? 9.873 5.298 -8.609 1.00 81.31 182 ILE A N 1
ATOM 1465 C CA . ILE A 1 182 ? 10.333 5.667 -7.255 1.00 81.31 182 ILE A CA 1
ATOM 1466 C C . ILE A 1 182 ? 9.350 6.626 -6.576 1.00 81.31 182 ILE A C 1
ATOM 1468 O O . ILE A 1 182 ? 9.067 6.462 -5.388 1.00 81.31 182 ILE A O 1
ATOM 1472 N N . GLU A 1 183 ? 8.833 7.614 -7.301 1.00 85.25 183 GLU A N 1
ATOM 1473 C CA . GLU A 1 183 ? 7.829 8.555 -6.796 1.00 85.25 183 GLU A CA 1
ATOM 1474 C C . GLU A 1 183 ? 6.545 7.834 -6.393 1.00 85.25 183 GLU A C 1
ATOM 1476 O O . GLU A 1 183 ? 6.067 8.009 -5.271 1.00 85.25 183 GLU A O 1
ATOM 1481 N N . SER A 1 184 ? 6.065 6.924 -7.240 1.00 87.75 184 SER A N 1
ATOM 1482 C CA . SER A 1 184 ? 4.896 6.097 -6.931 1.00 87.75 184 SER A CA 1
ATOM 1483 C C . SER A 1 184 ? 5.129 5.226 -5.686 1.00 87.75 184 SER A C 1
ATOM 1485 O O . SER A 1 184 ? 4.299 5.179 -4.781 1.00 87.75 184 SER A O 1
ATOM 1487 N N . VAL A 1 185 ? 6.302 4.596 -5.557 1.00 85.31 185 VAL A N 1
ATOM 1488 C CA . VAL A 1 185 ? 6.662 3.806 -4.363 1.00 85.31 185 VAL A CA 1
ATOM 1489 C C . VAL A 1 185 ? 6.745 4.677 -3.100 1.00 85.31 185 VAL A C 1
ATOM 1491 O O . VAL A 1 185 ? 6.365 4.227 -2.017 1.00 85.31 185 VAL A O 1
ATOM 1494 N N . ARG A 1 186 ? 7.222 5.925 -3.202 1.00 85.12 186 ARG A N 1
ATOM 1495 C CA . ARG A 1 186 ? 7.239 6.877 -2.075 1.00 85.12 186 ARG A CA 1
ATOM 1496 C C . ARG A 1 186 ? 5.829 7.262 -1.645 1.00 85.12 186 ARG A C 1
ATOM 1498 O O . ARG A 1 186 ? 5.564 7.328 -0.447 1.00 85.12 186 ARG A O 1
ATOM 1505 N N . GLU A 1 187 ? 4.928 7.468 -2.593 1.00 90.62 187 GLU A N 1
ATOM 1506 C CA . GLU A 1 187 ? 3.528 7.753 -2.294 1.00 90.62 187 GLU A CA 1
ATOM 1507 C C . GLU A 1 187 ? 2.842 6.566 -1.608 1.00 90.62 187 GLU A C 1
ATOM 1509 O O . GLU A 1 187 ? 2.203 6.745 -0.573 1.00 90.62 187 GLU A O 1
ATOM 1514 N N . LEU A 1 188 ? 3.066 5.337 -2.092 1.00 90.44 188 LEU A N 1
ATOM 1515 C CA . LEU A 1 188 ? 2.592 4.118 -1.423 1.00 90.44 188 LEU A CA 1
ATOM 1516 C C . LEU A 1 188 ? 3.106 3.998 0.018 1.00 90.44 188 LEU A C 1
ATOM 1518 O O . LEU A 1 188 ? 2.391 3.511 0.901 1.00 90.44 188 LEU A O 1
ATOM 1522 N N . LEU A 1 189 ? 4.335 4.454 0.276 1.00 88.56 189 LEU A N 1
ATOM 1523 C CA . LEU A 1 189 ? 4.902 4.467 1.621 1.00 88.56 189 LEU A CA 1
ATOM 1524 C C . LEU A 1 189 ? 4.188 5.498 2.500 1.00 88.56 189 LEU A C 1
ATOM 1526 O O . LEU A 1 189 ? 3.856 5.194 3.644 1.00 88.56 189 LEU A O 1
ATOM 1530 N N . GLY A 1 190 ? 3.915 6.686 1.956 1.00 89.50 190 GLY A N 1
ATOM 1531 C CA . GLY A 1 190 ? 3.112 7.714 2.618 1.00 89.50 190 GLY A CA 1
ATOM 1532 C C . GLY A 1 190 ? 1.709 7.216 2.968 1.00 89.50 190 GLY A C 1
ATOM 1533 O O . GLY A 1 190 ? 1.266 7.387 4.100 1.00 89.50 190 GLY A O 1
ATOM 1534 N N . ILE A 1 191 ? 1.050 6.513 2.043 1.00 94.12 191 ILE A N 1
ATOM 1535 C CA . ILE A 1 191 ? -0.266 5.894 2.268 1.00 94.12 191 ILE A CA 1
ATOM 1536 C C . ILE A 1 191 ? -0.190 4.853 3.389 1.00 94.12 191 ILE A C 1
ATOM 1538 O O . ILE A 1 191 ? -1.035 4.844 4.284 1.00 94.12 191 ILE A O 1
ATOM 1542 N N . SER A 1 192 ? 0.842 4.008 3.383 1.00 92.25 192 SER A N 1
ATOM 1543 C CA . SER A 1 192 ? 1.046 2.989 4.421 1.00 92.25 192 SER A CA 1
ATOM 1544 C C . SER A 1 192 ? 1.260 3.616 5.799 1.00 92.25 192 SER A C 1
ATOM 1546 O O . SER A 1 192 ? 0.684 3.165 6.784 1.00 92.25 192 SER A O 1
ATOM 1548 N N . LEU A 1 193 ? 2.043 4.693 5.879 1.00 90.44 193 LEU A N 1
ATOM 1549 C CA . LEU A 1 193 ? 2.261 5.407 7.133 1.00 90.44 193 LEU A CA 1
ATOM 1550 C C . LEU A 1 193 ? 0.998 6.130 7.619 1.00 90.44 193 LEU A C 1
ATOM 1552 O O . LEU A 1 193 ? 0.693 6.092 8.807 1.00 90.44 193 LEU A O 1
ATOM 1556 N N . ALA A 1 194 ? 0.256 6.774 6.718 1.00 92.88 194 ALA A N 1
ATOM 1557 C CA . ALA A 1 194 ? -1.004 7.425 7.060 1.00 92.88 194 ALA A CA 1
ATOM 1558 C C . ALA A 1 194 ? -2.039 6.409 7.563 1.00 92.88 194 ALA A C 1
ATOM 1560 O O . ALA A 1 194 ? -2.739 6.682 8.533 1.00 92.88 194 ALA A O 1
ATOM 1561 N N . THR A 1 195 ? -2.074 5.216 6.961 1.00 95.12 195 THR A N 1
ATOM 1562 C CA . THR A 1 195 ? -2.906 4.092 7.418 1.00 95.12 195 THR A CA 1
ATOM 1563 C C . THR A 1 195 ? -2.520 3.685 8.836 1.00 95.12 195 THR A C 1
ATOM 1565 O O . THR A 1 195 ? -3.368 3.651 9.720 1.00 95.12 195 THR A O 1
ATOM 1568 N N . PHE A 1 196 ? -1.229 3.449 9.076 1.00 91.94 196 PHE A N 1
ATOM 1569 C CA . PHE A 1 196 ? -0.704 3.138 10.404 1.00 91.94 196 PHE A CA 1
ATOM 1570 C C . PHE A 1 196 ? -1.083 4.204 11.443 1.00 91.94 196 PHE A C 1
ATOM 1572 O O . PHE A 1 196 ? -1.580 3.870 12.514 1.00 91.94 196 PHE A O 1
ATOM 1579 N N . ASN A 1 197 ? -0.908 5.487 11.120 1.00 89.88 197 ASN A N 1
ATOM 1580 C CA . ASN A 1 197 ? -1.242 6.583 12.028 1.00 89.88 197 ASN A CA 1
ATOM 1581 C C . ASN A 1 197 ? -2.746 6.700 12.298 1.00 89.88 197 ASN A C 1
ATOM 1583 O O . ASN A 1 197 ? -3.116 6.945 13.441 1.00 89.88 197 ASN A O 1
ATOM 1587 N N . ALA A 1 198 ? -3.603 6.488 11.296 1.00 93.31 198 ALA A N 1
ATOM 1588 C CA . ALA A 1 198 ? -5.051 6.473 11.497 1.00 93.31 198 ALA A CA 1
ATOM 1589 C C . ALA A 1 198 ? -5.459 5.388 12.507 1.00 93.31 198 ALA A C 1
ATOM 1591 O O . ALA A 1 198 ? -6.206 5.663 13.439 1.00 93.31 198 ALA A O 1
ATOM 1592 N N . LEU A 1 199 ? -4.890 4.185 12.377 1.00 93.25 199 LEU A N 1
ATOM 1593 C CA . LEU A 1 199 ? -5.147 3.072 13.295 1.00 93.25 199 LEU A CA 1
ATOM 1594 C C . LEU A 1 199 ? -4.578 3.327 14.697 1.00 93.25 199 LEU A C 1
ATOM 1596 O O . LEU A 1 199 ? -5.198 2.953 15.686 1.00 93.25 199 LEU A O 1
ATOM 1600 N N . LYS A 1 200 ? -3.420 3.992 14.812 1.00 89.94 200 LYS A N 1
ATOM 1601 C CA . LYS A 1 200 ? -2.887 4.411 16.118 1.00 89.94 200 LYS A CA 1
ATOM 1602 C C . LYS A 1 200 ? -3.826 5.376 16.827 1.00 89.94 200 LYS A C 1
ATOM 1604 O O . LYS A 1 200 ? -4.107 5.168 18.000 1.00 89.94 200 LYS A O 1
ATOM 1609 N N . CYS A 1 201 ? -4.290 6.407 16.123 1.00 90.06 201 CYS A N 1
ATOM 1610 C CA . CYS A 1 201 ? -5.216 7.380 16.690 1.00 90.06 201 CYS A CA 1
ATOM 1611 C C . CYS A 1 201 ? -6.522 6.707 17.130 1.00 90.06 201 CYS A C 1
ATOM 1613 O O . CYS A 1 201 ? -7.018 7.016 18.207 1.00 90.06 201 CYS A O 1
ATOM 1615 N N . GLU A 1 202 ? -7.029 5.758 16.337 1.00 92.81 202 GLU A N 1
ATOM 1616 C CA . GLU A 1 202 ? -8.194 4.940 16.697 1.00 92.81 202 GLU A CA 1
ATOM 1617 C C . GLU A 1 202 ? -7.965 4.151 17.995 1.00 92.81 202 GLU A C 1
ATOM 1619 O O . GLU A 1 202 ? -8.822 4.132 18.870 1.00 92.81 202 GLU A O 1
ATOM 1624 N N . ALA A 1 203 ? -6.773 3.577 18.174 1.00 90.94 203 ALA A N 1
ATOM 1625 C CA . ALA A 1 203 ? -6.381 2.879 19.398 1.00 90.94 203 ALA A CA 1
ATOM 1626 C C . ALA A 1 203 ? -6.045 3.813 20.584 1.00 90.94 203 ALA A C 1
ATOM 1628 O O . ALA A 1 203 ? -5.526 3.351 21.599 1.00 90.94 203 ALA A O 1
ATOM 1629 N N . GLY A 1 204 ? -6.260 5.130 20.463 1.00 88.19 204 GLY A N 1
ATOM 1630 C CA . GLY A 1 204 ? -5.896 6.111 21.493 1.00 88.19 204 GLY A CA 1
ATOM 1631 C C . GLY A 1 204 ? -4.385 6.333 21.652 1.00 88.19 204 GLY A C 1
ATOM 1632 O O . GLY A 1 204 ? -3.940 6.922 22.636 1.00 88.19 204 GLY A O 1
ATOM 1633 N N . LEU A 1 205 ? -3.573 5.873 20.696 1.00 84.06 205 LEU A N 1
ATOM 1634 C CA . LEU A 1 205 ? -2.121 6.033 20.699 1.00 84.06 205 LEU A CA 1
ATOM 1635 C C . LEU A 1 205 ? -1.705 7.294 19.926 1.00 84.06 205 LEU A C 1
ATOM 1637 O O . LEU A 1 205 ? -2.277 7.600 18.877 1.00 84.06 205 LEU A O 1
ATOM 1641 N N . PRO A 1 206 ? -0.639 7.995 20.355 1.00 78.12 206 PRO A N 1
ATOM 1642 C CA . PRO A 1 206 ? -0.178 9.184 19.653 1.00 78.12 206 PRO A CA 1
ATOM 1643 C C . PRO A 1 206 ? 0.327 8.830 18.244 1.00 78.12 206 PRO A C 1
ATOM 1645 O O . PRO A 1 206 ? 1.027 7.820 18.077 1.00 78.12 206 PRO A O 1
ATOM 1648 N N . PRO A 1 207 ? 0.043 9.647 17.219 1.00 76.00 207 PRO A N 1
ATOM 1649 C CA . PRO A 1 207 ? 0.541 9.424 15.864 1.00 76.00 207 PRO A CA 1
ATOM 1650 C C . PRO A 1 207 ? 2.074 9.404 15.813 1.00 76.00 207 PRO A C 1
ATOM 1652 O O . PRO A 1 207 ? 2.772 10.061 16.587 1.00 76.00 207 PRO A O 1
ATOM 1655 N N . TYR A 1 208 ? 2.624 8.615 14.892 1.00 69.94 208 TYR A N 1
ATOM 1656 C CA . TYR A 1 208 ? 4.061 8.549 14.665 1.00 69.94 208 TYR A CA 1
ATOM 1657 C C . TYR A 1 208 ? 4.492 9.618 13.655 1.00 69.94 208 TYR A C 1
ATOM 1659 O O . TYR A 1 208 ? 4.180 9.528 12.465 1.00 69.94 208 TYR A O 1
ATOM 1667 N N . TYR A 1 209 ? 5.262 10.598 14.132 1.00 65.62 209 TYR A N 1
ATOM 1668 C CA . TYR A 1 209 ? 5.835 11.682 13.320 1.00 65.62 209 TYR A CA 1
ATOM 1669 C C . TYR A 1 209 ? 7.320 11.474 12.971 1.00 65.62 209 TYR A C 1
ATOM 1671 O O . TYR A 1 209 ? 7.937 12.333 12.345 1.00 65.62 209 TYR A O 1
ATOM 1679 N N . GLY A 1 210 ? 7.914 10.335 13.352 1.00 53.69 210 GLY A N 1
ATOM 1680 C CA . GLY A 1 210 ? 9.356 10.047 13.269 1.00 53.69 210 GLY A CA 1
ATOM 1681 C C . GLY A 1 210 ? 9.932 9.838 11.859 1.00 53.69 210 GLY A C 1
ATOM 1682 O O . GLY A 1 210 ? 10.848 9.038 11.675 1.00 53.69 210 GLY A O 1
ATOM 1683 N N . LEU A 1 211 ? 9.421 10.539 10.847 1.00 49.19 211 LEU A N 1
ATOM 1684 C CA . LEU A 1 211 ? 9.928 10.471 9.478 1.00 49.19 211 LEU A CA 1
ATOM 1685 C C . LEU A 1 211 ? 11.243 11.226 9.262 1.00 49.19 211 LEU A C 1
ATOM 1687 O O . LEU A 1 211 ? 11.922 10.918 8.287 1.00 49.19 211 LEU A O 1
ATOM 1691 N N . ALA A 1 212 ? 11.658 12.133 10.154 1.00 42.91 212 ALA A N 1
ATOM 1692 C CA . ALA A 1 212 ? 12.952 12.804 10.014 1.00 42.91 212 ALA A CA 1
ATOM 1693 C C . ALA A 1 212 ? 14.101 11.776 9.940 1.00 42.91 212 ALA A C 1
ATOM 1695 O O . ALA A 1 212 ? 14.851 11.766 8.973 1.00 42.91 212 ALA A O 1
ATOM 1696 N N . SER A 1 213 ? 14.163 10.784 10.834 1.00 39.38 213 SER A N 1
ATOM 1697 C CA . SER A 1 213 ? 15.216 9.746 10.783 1.00 39.38 213 SER A CA 1
ATOM 1698 C C . SER A 1 213 ? 15.058 8.717 9.645 1.00 39.38 213 SER A C 1
ATOM 1700 O O . SER A 1 213 ? 16.035 8.097 9.224 1.00 39.38 213 SER A O 1
ATOM 1702 N N . LEU A 1 214 ? 13.846 8.531 9.108 1.00 41.66 214 LEU A N 1
ATOM 1703 C CA . LEU A 1 214 ? 13.551 7.576 8.025 1.00 41.66 214 LEU A CA 1
ATOM 1704 C C . LEU A 1 214 ? 13.616 8.196 6.618 1.00 41.66 214 LEU A C 1
ATOM 1706 O O . LEU A 1 214 ? 13.648 7.453 5.636 1.00 41.66 214 LEU A O 1
ATOM 1710 N N . LEU A 1 215 ? 13.645 9.525 6.506 1.00 38.81 215 LEU A N 1
ATOM 1711 C CA . LEU A 1 215 ? 13.850 10.261 5.256 1.00 38.81 215 LEU A CA 1
ATOM 1712 C C . LEU A 1 215 ? 15.268 10.847 5.154 1.00 38.81 215 LEU A C 1
ATOM 1714 O O . LEU A 1 215 ? 15.799 10.852 4.049 1.00 38.81 215 LEU A O 1
ATOM 1718 N N . LEU A 1 216 ? 15.913 11.224 6.270 1.00 32.97 216 LEU A N 1
ATOM 1719 C CA . LEU A 1 216 ? 17.213 11.928 6.285 1.00 32.97 216 LEU A CA 1
ATOM 1720 C C . LEU A 1 216 ? 18.468 11.057 6.185 1.00 32.97 216 LEU A C 1
ATOM 1722 O O . LEU A 1 216 ? 19.560 11.593 6.053 1.00 32.97 216 LEU A O 1
ATOM 1726 N N . THR A 1 217 ? 18.362 9.730 6.193 1.00 34.88 217 THR A N 1
ATOM 1727 C CA . THR A 1 217 ? 19.479 8.894 5.718 1.00 34.88 217 THR A CA 1
ATOM 1728 C C . THR A 1 217 ? 19.505 8.933 4.184 1.00 34.88 217 THR A C 1
ATOM 1730 O O . THR A 1 217 ? 19.084 7.978 3.547 1.00 34.88 217 THR A O 1
ATOM 1733 N N . LEU A 1 218 ? 19.821 10.088 3.590 1.00 35.31 218 LEU A N 1
ATOM 1734 C CA . LEU A 1 218 ? 20.091 10.229 2.153 1.00 35.31 218 LEU A CA 1
ATOM 1735 C C . LEU A 1 218 ? 21.298 9.379 1.752 1.00 35.31 218 LEU A C 1
ATOM 1737 O O . LEU A 1 218 ? 22.270 9.349 2.537 1.00 35.31 218 LEU A O 1
#

Secondary structure (DSSP, 8-state):
-HHHHHHHHHHHHHHHHHHHHHHHHTTTS-TTPPPPHHHHHHHHHHHHHHHHHHHHHHHT--S-TTHHHHTTTGGG-S-GGGSS-HHHHHHHTTSSS-------S-S-PPPHHHHHHHHHHHTTPPP----S--S-------TTEETTEE-S-GGGS-HHHHH---HHHHHHS-HHHHHHHHHHHHHHHHHHHHHHHHHHHHTTPPP--THHHHHS--

Sequence (218 aa):
MAKDLHDFWHFSRRYRQFQRISALTQGILDKEHEVSEPTRKALQKLNANRISCHERIARLDLPSFAGCHSCQGACCGEPAEQYFTAIDFWLRKYSHKQVKAFSVQPLQPIPAYYRLRIESALAGLKKPTMAAPTGRLRKGRCTHLGERGCLLPHAERPLKCLIYACPNLKESLDQETRRAYIESVRELLGISLATFNALKCEAGLPPYYGLASLLLTL

Radius of gyration: 17.69 Å; chains: 1; bounding box: 51×36×41 Å

pLDDT: mean 70.36, std 18.16, range [32.97, 96.88]